Protein AF-0000000076603972 (afdb_homodimer)

Solvent-accessible surface area (backbone atoms only — not comparable to full-atom values): 13837 Å² total; per-residue (Å²): 103,47,75,44,80,32,67,64,41,43,32,76,50,34,38,43,50,52,52,50,52,45,62,53,30,51,90,39,53,65,48,37,36,39,39,34,24,66,50,93,91,34,56,19,23,22,49,34,44,30,36,47,55,34,92,59,71,35,30,24,46,31,38,29,22,52,61,51,35,66,16,64,90,74,42,80,42,72,68,56,51,52,51,50,49,48,28,59,76,65,72,48,69,74,47,74,47,80,48,80,39,61,80,81,37,94,41,65,68,57,34,50,51,51,49,50,50,56,32,36,76,68,66,72,37,78,72,76,115,102,48,76,44,81,30,66,64,39,41,34,74,51,34,40,43,50,53,52,51,51,45,62,53,30,52,89,39,52,65,48,38,37,39,38,36,26,66,50,94,91,35,56,19,23,24,48,34,43,29,37,48,55,34,92,59,71,35,30,23,47,30,39,28,23,53,62,53,36,66,16,63,90,76,41,80,43,71,69,56,49,54,51,51,49,49,28,58,74,67,73,48,68,73,47,75,46,80,48,82,39,62,80,80,36,95,41,64,68,57,33,50,51,52,49,50,50,55,33,35,76,67,66,72,37,77,72,78,117

pLDDT: mean 95.56, std 5.28, range [57.31, 98.81]

Structure (mmCIF, N/CA/C/O backbone):
data_AF-0000000076603972-model_v1
#
loop_
_entity.id
_entity.type
_entity.pdbx_description
1 polymer 'Methylthioribose kinase'
#
loop_
_atom_site.group_PDB
_atom_site.id
_atom_site.type_symbol
_atom_site.label_atom_id
_atom_site.label_alt_id
_atom_site.label_comp_id
_atom_site.label_asym_id
_atom_site.label_entity_id
_atom_site.label_seq_id
_atom_site.pdbx_PDB_ins_code
_atom_site.Cartn_x
_atom_site.Cartn_y
_atom_site.Cartn_z
_atom_site.occupancy
_atom_site.B_iso_or_equiv
_atom_site.auth_seq_id
_atom_site.auth_comp_id
_atom_site.auth_asym_id
_atom_site.auth_atom_id
_atom_site.pdbx_PDB_model_num
ATOM 1 N N . MET A 1 1 ? 19.438 2.385 1.311 1 86.44 1 MET A N 1
ATOM 2 C CA . MET A 1 1 ? 18.078 2.348 1.839 1 86.44 1 MET A CA 1
ATOM 3 C C . MET A 1 1 ? 17.078 2.871 0.81 1 86.44 1 MET A C 1
ATOM 5 O O . MET A 1 1 ? 17.312 3.893 0.166 1 86.44 1 MET A O 1
ATOM 9 N N . ILE A 1 2 ? 16.031 2.041 0.618 1 90.56 2 ILE A N 1
ATOM 10 C CA . ILE A 1 2 ? 15 2.432 -0.338 1 90.56 2 ILE A CA 1
ATOM 11 C C . ILE A 1 2 ? 13.789 2.988 0.406 1 90.56 2 ILE A C 1
ATOM 13 O O . ILE A 1 2 ? 13.297 2.365 1.347 1 90.56 2 ILE A O 1
ATOM 17 N N . GLN A 1 3 ? 13.391 4.191 0.073 1 94.81 3 GLN A N 1
ATOM 18 C CA . GLN A 1 3 ? 12.188 4.816 0.611 1 94.81 3 GLN A CA 1
ATOM 19 C C . GLN A 1 3 ? 11.125 4.977 -0.469 1 94.81 3 GLN A C 1
ATOM 21 O O . GLN A 1 3 ? 11.406 5.473 -1.562 1 94.81 3 GLN A O 1
ATOM 26 N N . ARG A 1 4 ? 10 4.477 -0.119 1 95.06 4 ARG A N 1
ATOM 27 C CA . ARG A 1 4 ? 8.961 4.48 -1.145 1 95.06 4 ARG A CA 1
ATOM 28 C C . ARG A 1 4 ? 7.613 4.887 -0.559 1 95.06 4 ARG A C 1
ATOM 30 O O . ARG A 1 4 ? 7.191 4.348 0.466 1 95.06 4 ARG A O 1
ATOM 37 N N . PHE A 1 5 ? 6.902 5.816 -1.286 1 97.81 5 PHE A N 1
ATOM 38 C CA . PHE A 1 5 ? 5.516 6.133 -0.957 1 97.81 5 PHE A CA 1
ATOM 39 C C . PHE A 1 5 ? 4.57 5.082 -1.523 1 97.81 5 PHE A C 1
ATOM 41 O O . PHE A 1 5 ? 4.684 4.703 -2.691 1 97.81 5 PHE A O 1
ATOM 48 N N . ILE A 1 6 ? 3.725 4.605 -0.671 1 97.94 6 ILE A N 1
ATOM 49 C CA . ILE A 1 6 ? 2.678 3.672 -1.071 1 97.94 6 ILE A CA 1
ATOM 50 C C . ILE A 1 6 ? 1.308 4.312 -0.86 1 97.94 6 ILE A C 1
ATOM 52 O O . ILE A 1 6 ? 0.881 4.516 0.279 1 97.94 6 ILE A O 1
ATOM 56 N N . GLU A 1 7 ? 0.636 4.59 -1.975 1 97.69 7 GLU A N 1
ATOM 57 C CA . GLU A 1 7 ? -0.663 5.254 -1.908 1 97.69 7 GLU A CA 1
ATOM 58 C C . GLU A 1 7 ? -1.793 4.242 -1.744 1 97.69 7 GLU A C 1
ATOM 60 O O . GLU A 1 7 ? -1.93 3.32 -2.551 1 97.69 7 GLU A O 1
ATOM 65 N N . LEU A 1 8 ? -2.562 4.469 -0.719 1 97.56 8 LEU A N 1
ATOM 66 C CA . LEU A 1 8 ? -3.709 3.602 -0.484 1 97.56 8 LEU A CA 1
ATOM 67 C C . LEU A 1 8 ? -4.941 4.113 -1.226 1 97.56 8 LEU A C 1
ATOM 69 O O . LEU A 1 8 ? -5.836 3.334 -1.562 1 97.56 8 LEU A O 1
ATOM 73 N N . GLY A 1 9 ? -5.051 5.398 -1.438 1 95.06 9 GLY A N 1
ATOM 74 C CA . GLY A 1 9 ? -6.172 6.062 -2.084 1 95.06 9 GLY A CA 1
ATOM 75 C C . GLY A 1 9 ? -6.344 7.504 -1.648 1 95.06 9 GLY A C 1
ATOM 76 O O . GLY A 1 9 ? -5.391 8.141 -1.191 1 95.06 9 GLY A O 1
ATOM 77 N N . GLU A 1 10 ? -7.578 8.016 -1.781 1 89.88 10 GLU A N 1
ATOM 78 C CA . GLU A 1 10 ? -7.785 9.445 -1.576 1 89.88 10 GLU A CA 1
ATOM 79 C C . GLU A 1 10 ? -8.289 9.734 -0.166 1 89.88 10 GLU A C 1
ATOM 81 O O . GLU A 1 10 ? -8.352 10.891 0.255 1 89.88 10 GLU A O 1
ATOM 86 N N . GLY A 1 11 ? -8.625 8.883 0.716 1 83.88 11 GLY A N 1
ATOM 87 C CA . GLY A 1 11 ? -8.812 9.172 2.131 1 83.88 11 GLY A CA 1
ATOM 88 C C . GLY A 1 11 ? -10.18 8.766 2.645 1 83.88 11 GLY A C 1
ATOM 89 O O . GLY A 1 11 ? -10.391 8.664 3.855 1 83.88 11 GLY A O 1
ATOM 90 N N . TYR A 1 12 ? -11.289 8.375 1.998 1 84.25 12 TYR A N 1
ATOM 91 C CA . TYR A 1 12 ? -12.547 7.977 2.611 1 84.25 12 TYR A CA 1
ATOM 92 C C . TYR A 1 12 ? -12.461 6.562 3.178 1 84.25 12 TYR A C 1
ATOM 94 O O . TYR A 1 12 ? -12.227 6.379 4.375 1 84.25 12 TYR A O 1
ATOM 102 N N . SER A 1 13 ? -12.531 5.672 2.475 1 89.38 13 SER A N 1
ATOM 103 C CA . SER A 1 13 ? -12.414 4.305 2.979 1 89.38 13 SER A CA 1
ATOM 104 C C . SER A 1 13 ? -10.953 3.883 3.105 1 89.38 13 SER A C 1
ATOM 106 O O . SER A 1 13 ? -10.617 3.068 3.967 1 89.38 13 SER A O 1
ATOM 108 N N . ASP A 1 14 ? -10.062 4.598 2.469 1 95.44 14 ASP A N 1
ATOM 109 C CA . ASP A 1 14 ? -8.648 4.25 2.451 1 95.44 14 ASP A CA 1
ATOM 110 C C . ASP A 1 14 ? -7.984 4.582 3.783 1 95.44 14 ASP A C 1
ATOM 112 O O . ASP A 1 14 ? -7.035 3.91 4.195 1 95.44 14 ASP A O 1
ATOM 116 N N . LEU A 1 15 ? -8.555 5.594 4.406 1 96.44 15 LEU A N 1
ATOM 117 C CA . LEU A 1 15 ? -7.984 5.98 5.691 1 96.44 15 LEU A CA 1
ATOM 118 C C . LEU A 1 15 ? -8.148 4.863 6.715 1 96.44 15 LEU A C 1
ATOM 120 O O . LEU A 1 15 ? -7.262 4.645 7.547 1 96.44 15 LEU A O 1
ATOM 124 N N . TYR A 1 16 ? -9.258 4.141 6.637 1 96.44 16 TYR A N 1
ATOM 125 C CA . TYR A 1 16 ? -9.477 3.061 7.59 1 96.44 16 TYR A CA 1
ATOM 126 C C . TYR A 1 16 ? -8.43 1.969 7.43 1 96.44 16 TYR A C 1
ATOM 128 O O . TYR A 1 16 ? -8 1.363 8.414 1 96.44 16 TYR A O 1
ATOM 136 N N . GLU A 1 17 ? -8.039 1.734 6.219 1 97.69 17 GLU A N 1
ATOM 137 C CA . GLU A 1 17 ? -6.949 0.786 6.004 1 97.69 17 GLU A CA 1
ATOM 138 C C . GLU A 1 17 ? -5.633 1.315 6.57 1 97.69 17 GLU A C 1
ATOM 140 O O . GLU A 1 17 ? -4.875 0.569 7.188 1 97.69 17 GLU A O 1
ATOM 145 N N . LEU A 1 18 ? -5.43 2.602 6.355 1 98.19 18 LEU A N 1
ATOM 146 C CA . LEU A 1 18 ? -4.203 3.189 6.883 1 98.19 18 LEU A CA 1
ATOM 147 C C . LEU A 1 18 ? -4.141 3.051 8.398 1 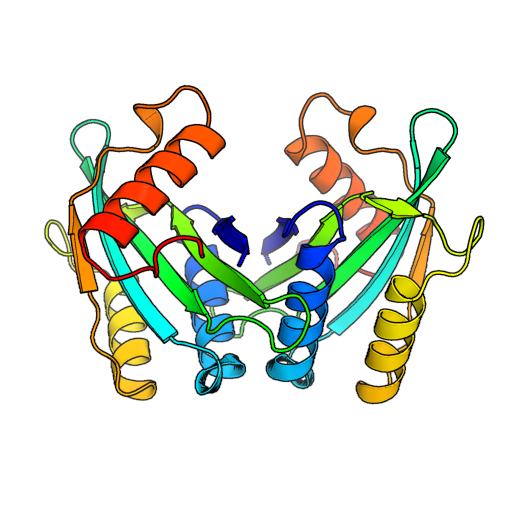98.19 18 LEU A C 1
ATOM 149 O O . LEU A 1 18 ? -3.1 2.695 8.953 1 98.19 18 LEU A O 1
ATOM 153 N N . LEU A 1 19 ? -5.254 3.299 9 1 98 19 LEU A N 1
ATOM 154 C CA . LEU A 1 19 ? -5.332 3.221 10.461 1 98 19 LEU A CA 1
ATOM 155 C C . LEU A 1 19 ? -5.105 1.791 10.938 1 98 19 LEU A C 1
ATOM 157 O O . LEU A 1 19 ? -4.309 1.557 11.852 1 98 19 LEU A O 1
ATOM 161 N N . GLU A 1 20 ? -5.758 0.821 10.328 1 97.25 20 GLU A N 1
ATOM 162 C CA . GLU A 1 20 ? -5.605 -0.576 10.719 1 97.25 20 GLU A CA 1
ATOM 163 C C . GLU A 1 20 ? -4.184 -1.066 10.477 1 97.25 20 GLU A C 1
ATOM 165 O O . GLU A 1 20 ? -3.605 -1.756 11.32 1 97.25 20 GLU A O 1
ATOM 170 N N . LEU A 1 21 ? -3.686 -0.652 9.367 1 97.62 21 LEU A N 1
ATOM 171 C CA . LEU A 1 21 ? -2.305 -0.99 9.039 1 97.62 21 LEU A CA 1
ATOM 172 C C . LEU A 1 21 ? -1.352 -0.494 10.117 1 97.62 21 LEU A C 1
ATOM 174 O O . LEU A 1 21 ? -0.496 -1.247 10.594 1 97.62 21 LEU A O 1
ATOM 178 N N . ALA A 1 22 ? -1.489 0.721 10.5 1 98.12 22 ALA A N 1
ATOM 179 C CA . ALA A 1 22 ? -0.628 1.309 11.523 1 98.12 22 ALA A CA 1
ATOM 180 C C . ALA A 1 22 ? -0.812 0.607 12.867 1 98.12 22 ALA A C 1
ATOM 182 O O . ALA A 1 22 ? 0.164 0.312 13.562 1 98.12 22 ALA A O 1
ATOM 183 N N . ARG A 1 23 ? -2.037 0.303 13.203 1 97.5 23 ARG A N 1
ATOM 184 C CA . ARG A 1 23 ? -2.316 -0.325 14.492 1 97.5 23 ARG A CA 1
ATOM 185 C C . ARG A 1 23 ? -1.671 -1.703 14.578 1 97.5 23 ARG A C 1
ATOM 187 O O . ARG A 1 23 ? -1.048 -2.039 15.586 1 97.5 23 ARG A O 1
ATOM 194 N N . TYR A 1 24 ? -1.82 -2.49 13.562 1 96.94 24 TYR A N 1
ATOM 195 C CA . TYR A 1 24 ? -1.274 -3.842 13.578 1 96.94 24 TYR A CA 1
ATOM 196 C C . TYR A 1 24 ? 0.245 -3.818 13.469 1 96.94 24 TYR A C 1
ATOM 198 O O . TYR A 1 24 ? 0.922 -4.738 13.93 1 96.94 24 TYR A O 1
ATOM 206 N N . ASN A 1 25 ? 0.749 -2.732 12.883 1 97 25 ASN A N 1
ATOM 207 C CA . ASN A 1 25 ? 2.191 -2.582 12.727 1 97 25 ASN A CA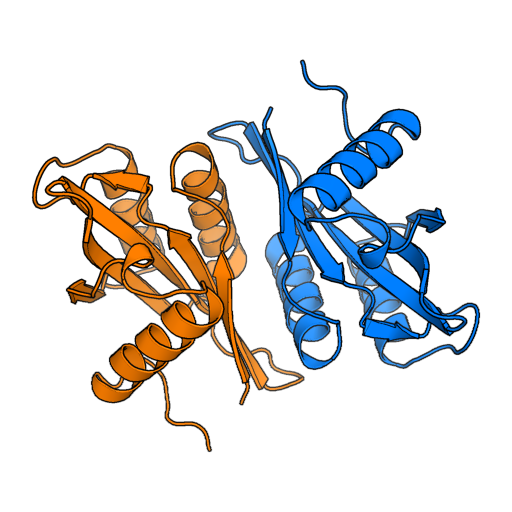 1
ATOM 208 C C . ASN A 1 25 ? 2.764 -1.597 13.742 1 97 25 ASN A C 1
ATOM 210 O O . ASN A 1 25 ? 3.748 -0.912 13.461 1 97 25 ASN A O 1
ATOM 214 N N . LYS A 1 26 ? 2.158 -1.486 14.844 1 97.38 26 LYS A N 1
ATOM 215 C CA . LYS A 1 26 ? 2.492 -0.442 15.805 1 97.38 26 LYS A CA 1
ATOM 216 C C . LYS A 1 26 ? 3.982 -0.451 16.125 1 97.38 26 LYS A C 1
ATOM 218 O O . LYS A 1 26 ? 4.582 0.604 16.344 1 97.38 26 LYS A O 1
ATOM 223 N N . GLU A 1 27 ? 4.617 -1.622 16.125 1 96.5 27 GLU A N 1
ATOM 224 C CA . GLU A 1 27 ? 6.031 -1.731 16.469 1 96.5 27 GLU A CA 1
ATOM 225 C C . GLU A 1 27 ? 6.914 -1.214 15.328 1 96.5 27 GLU A C 1
ATOM 227 O O . GLU A 1 27 ? 8.078 -0.863 15.547 1 96.5 27 GLU A O 1
ATOM 232 N N . ARG A 1 28 ? 6.293 -1.191 14.164 1 97.12 28 ARG A N 1
ATOM 233 C CA . ARG A 1 28 ? 7.047 -0.817 12.969 1 97.12 28 ARG A CA 1
ATOM 234 C C . ARG A 1 28 ? 6.82 0.65 12.617 1 97.12 28 ARG A C 1
ATOM 236 O O . ARG A 1 28 ? 7.539 1.213 11.789 1 97.12 28 ARG A O 1
ATOM 243 N N . VAL A 1 29 ? 5.859 1.267 13.211 1 98.44 29 VAL A N 1
ATOM 244 C CA . VAL A 1 29 ? 5.559 2.65 12.867 1 98.44 29 VAL A CA 1
ATOM 245 C C . VAL A 1 29 ? 6.68 3.562 13.359 1 98.44 29 VAL A C 1
ATOM 247 O O . VAL A 1 29 ? 7.027 3.537 14.547 1 98.44 29 VAL A O 1
ATOM 250 N N . ASP A 1 30 ? 7.254 4.336 12.477 1 98.19 30 ASP A N 1
ATOM 251 C CA . ASP A 1 30 ? 8.32 5.277 12.812 1 98.19 30 ASP A CA 1
ATOM 252 C C . ASP A 1 30 ? 7.762 6.672 13.07 1 98.19 30 ASP A C 1
ATOM 254 O O . ASP A 1 30 ? 8.008 7.258 14.133 1 98.19 30 ASP A O 1
ATOM 258 N N . GLN A 1 31 ? 6.961 7.215 12.133 1 98.5 31 GLN A N 1
ATOM 259 C CA . GLN A 1 31 ? 6.418 8.562 12.266 1 98.5 31 GLN A CA 1
ATOM 260 C C . GLN A 1 31 ? 5.008 8.648 11.68 1 98.5 31 GLN A C 1
ATOM 262 O O . GLN A 1 31 ? 4.629 7.824 10.844 1 98.5 31 GLN A O 1
ATOM 267 N N . LEU A 1 32 ? 4.246 9.594 12.172 1 98.81 32 LEU A N 1
ATOM 268 C CA . LEU A 1 32 ? 2.941 9.969 11.633 1 98.81 32 LEU A CA 1
ATOM 269 C C . LEU A 1 32 ? 2.963 11.391 11.094 1 98.81 32 LEU A C 1
ATOM 271 O O . LEU A 1 32 ? 3.391 12.32 11.789 1 98.81 32 LEU A O 1
ATOM 275 N N . LEU A 1 33 ? 2.506 11.562 9.867 1 98.81 33 LEU A N 1
ATOM 276 C CA . LEU A 1 33 ? 2.539 12.891 9.258 1 98.81 33 LEU A CA 1
ATOM 277 C C . LEU A 1 33 ? 1.15 13.305 8.789 1 98.81 33 LEU A C 1
ATOM 279 O O . LEU A 1 33 ? 0.358 12.461 8.359 1 98.81 33 LEU A O 1
ATOM 283 N N . LEU A 1 34 ? 0.917 14.523 8.844 1 98.5 34 LEU A N 1
ATOM 284 C CA . LEU A 1 34 ? -0.192 15.203 8.18 1 98.5 34 LEU A CA 1
ATOM 285 C C . LEU A 1 34 ? 0.32 16.25 7.207 1 98.5 34 LEU A C 1
ATOM 287 O O . LEU A 1 34 ? 0.972 17.219 7.613 1 98.5 34 LEU A O 1
ATOM 291 N N . LEU A 1 35 ? 0.051 16.078 5.906 1 98.5 35 LEU A N 1
ATOM 292 C CA . LEU A 1 35 ? 0.502 17.016 4.887 1 98.5 35 LEU A CA 1
ATOM 293 C C . LEU A 1 35 ? -0.646 17.906 4.426 1 98.5 35 LEU A C 1
ATOM 295 O O . LEU A 1 35 ? -1.614 17.422 3.836 1 98.5 35 LEU A O 1
ATOM 299 N N . HIS A 1 36 ? -0.562 19.156 4.672 1 98.19 36 HIS A N 1
ATOM 300 C CA . HIS A 1 36 ? -1.557 20.125 4.246 1 98.19 36 HIS A CA 1
ATOM 301 C C . HIS A 1 36 ? -1.264 20.641 2.838 1 98.19 36 HIS A C 1
ATOM 303 O O . HIS A 1 36 ? -0.106 20.875 2.488 1 98.19 36 HIS A O 1
ATOM 309 N N . THR A 1 37 ? -2.271 20.766 2.082 1 97.62 37 THR A N 1
ATOM 310 C CA . THR A 1 37 ? -2.092 21.281 0.73 1 97.62 37 THR A CA 1
ATOM 311 C C . THR A 1 37 ? -3.312 22.078 0.291 1 97.62 37 THR A C 1
ATOM 313 O O . THR A 1 37 ? -4.441 21.766 0.674 1 97.62 37 THR A O 1
ATOM 316 N N . ASN A 1 38 ? -3.082 23.172 -0.428 1 97.12 38 ASN A N 1
ATOM 317 C CA . ASN A 1 38 ? -4.141 23.875 -1.146 1 97.12 38 ASN A CA 1
ATOM 318 C C . ASN A 1 38 ? -4.258 23.375 -2.588 1 97.12 38 ASN A C 1
ATOM 320 O O . ASN A 1 38 ? -3.41 23.688 -3.424 1 97.12 38 ASN A O 1
ATOM 324 N N . LYS A 1 39 ? -5.266 22.562 -2.799 1 95.75 39 LYS A N 1
ATOM 325 C CA . LYS A 1 39 ? -5.523 21.984 -4.117 1 95.75 39 LYS A CA 1
ATOM 326 C C . LYS A 1 39 ? -6.801 22.562 -4.727 1 95.75 39 LYS A C 1
ATOM 328 O O . LYS A 1 39 ? -7.902 22.281 -4.242 1 95.75 39 LYS A O 1
ATOM 333 N N . ASN A 1 40 ? -6.668 23.375 -5.836 1 94 40 ASN A N 1
ATOM 334 C CA . ASN A 1 40 ? -7.809 24 -6.504 1 94 40 ASN A CA 1
ATOM 335 C C . ASN A 1 40 ? -8.641 24.828 -5.539 1 94 40 ASN A C 1
ATOM 337 O O . ASN A 1 40 ? -9.859 24.672 -5.461 1 94 40 ASN A O 1
ATOM 341 N N . ASP A 1 41 ? -8.078 25.594 -4.652 1 93.38 41 ASP A N 1
ATOM 342 C CA . ASP A 1 41 ? -8.648 26.547 -3.701 1 93.38 41 ASP A CA 1
ATOM 343 C C . ASP A 1 41 ? -9.375 25.812 -2.574 1 93.38 41 ASP A C 1
ATOM 345 O O . ASP A 1 41 ? -10.297 26.359 -1.967 1 93.38 41 ASP A O 1
ATOM 349 N N . ARG A 1 42 ? -9.062 24.578 -2.385 1 94.94 42 ARG A N 1
ATOM 350 C CA . ARG A 1 42 ? -9.555 23.797 -1.248 1 94.94 42 ARG A CA 1
ATOM 351 C C . ARG A 1 42 ? -8.398 23.344 -0.361 1 94.94 42 ARG A C 1
ATOM 353 O O . ARG A 1 42 ? -7.391 22.844 -0.857 1 94.94 42 ARG A O 1
ATOM 360 N N . ASN A 1 43 ? -8.594 23.594 0.871 1 97.06 43 ASN A N 1
ATOM 361 C CA . ASN A 1 43 ? -7.609 23.078 1.813 1 97.06 43 ASN A CA 1
ATOM 362 C C . ASN A 1 43 ? -7.859 21.609 2.143 1 97.06 43 ASN A C 1
ATOM 364 O O . ASN A 1 43 ? -8.844 21.266 2.805 1 97.06 43 ASN A O 1
ATOM 368 N N . VAL A 1 44 ? -6.973 20.75 1.679 1 96.94 44 VAL A N 1
ATOM 369 C CA . VAL A 1 44 ? -7.094 19.312 1.911 1 96.94 44 VAL A CA 1
ATOM 370 C C . VAL A 1 44 ? -5.816 18.781 2.557 1 96.94 44 VAL A C 1
ATOM 372 O O . VAL A 1 44 ? -4.863 19.531 2.77 1 96.94 44 VAL A O 1
ATOM 375 N N . CYS A 1 45 ? -5.844 17.484 2.959 1 97.56 45 CYS A N 1
ATOM 376 C CA . CYS A 1 45 ? -4.645 16.938 3.586 1 97.56 45 CYS A CA 1
ATOM 377 C C . CYS A 1 45 ? -4.434 15.484 3.189 1 97.56 45 CYS A C 1
ATOM 379 O O . CYS A 1 45 ? -5.328 14.852 2.631 1 97.56 45 CYS A O 1
ATOM 381 N N . SER A 1 46 ? -3.18 15.039 3.34 1 98.25 46 SER A N 1
ATOM 382 C CA . SER A 1 46 ? -2.766 13.648 3.215 1 98.25 46 SER A CA 1
ATOM 383 C C . SER A 1 46 ? -2.283 13.094 4.551 1 98.25 46 SER A C 1
ATOM 385 O O . SER A 1 46 ? -1.59 13.781 5.301 1 98.25 46 SER A O 1
ATOM 387 N N . PHE A 1 47 ? -2.727 11.938 4.852 1 98.5 47 PHE A N 1
ATOM 388 C CA . PHE A 1 47 ? -2.229 11.219 6.02 1 98.5 47 PHE A CA 1
ATOM 389 C C . PHE A 1 47 ? -1.108 10.266 5.633 1 98.5 47 PHE A C 1
ATOM 391 O O . PHE A 1 47 ? -1.221 9.539 4.641 1 98.5 47 PHE A O 1
ATOM 398 N N . VAL A 1 48 ? 0.025 10.281 6.398 1 98.75 48 VAL A N 1
ATOM 399 C CA . VAL A 1 48 ? 1.164 9.43 6.078 1 98.75 48 VAL A CA 1
ATOM 400 C C . VAL A 1 48 ? 1.6 8.656 7.32 1 98.75 48 VAL A C 1
ATOM 402 O O . VAL A 1 48 ? 1.705 9.227 8.406 1 98.75 48 VAL A O 1
ATOM 405 N N . VAL A 1 49 ? 1.786 7.406 7.176 1 98.81 49 VAL A N 1
ATOM 406 C CA . VAL A 1 49 ? 2.412 6.547 8.172 1 98.81 49 VAL A CA 1
ATOM 407 C C . VAL A 1 49 ? 3.756 6.043 7.656 1 98.81 49 VAL A C 1
ATOM 409 O O . VAL A 1 49 ? 3.807 5.293 6.676 1 98.81 49 VAL A O 1
ATOM 412 N N . ILE A 1 50 ? 4.836 6.473 8.312 1 98.69 50 ILE A N 1
ATOM 413 C CA . ILE A 1 50 ? 6.176 6.043 7.938 1 98.69 50 ILE A CA 1
ATOM 414 C C . ILE A 1 50 ? 6.57 4.816 8.758 1 98.69 50 ILE A C 1
ATOM 416 O O . ILE A 1 50 ? 6.508 4.836 9.984 1 98.69 50 ILE A O 1
ATOM 420 N N . MET A 1 51 ? 6.988 3.812 8.078 1 98.19 51 MET A N 1
ATOM 421 C CA . MET A 1 51 ? 7.414 2.586 8.75 1 98.19 51 MET A CA 1
ATOM 422 C C . MET A 1 51 ? 8.922 2.59 8.984 1 98.19 51 MET A C 1
ATOM 424 O O . MET A 1 51 ? 9.672 3.174 8.203 1 98.19 51 MET A O 1
ATOM 428 N N . LYS A 1 52 ? 9.32 1.954 10.086 1 97.25 52 LYS A N 1
ATOM 429 C CA . LYS A 1 52 ? 10.734 1.605 10.188 1 97.25 52 LYS A CA 1
ATOM 430 C C . LYS A 1 52 ? 11.164 0.704 9.031 1 97.25 52 LYS A C 1
ATOM 432 O O . LYS A 1 52 ? 10.359 -0.076 8.516 1 97.25 52 LYS A O 1
ATOM 437 N N . PRO A 1 53 ? 12.422 0.827 8.594 1 95.81 53 PRO A N 1
ATOM 438 C CA . PRO A 1 53 ? 12.875 -0.03 7.5 1 95.81 53 PRO A CA 1
ATOM 439 C C . PRO A 1 53 ? 12.781 -1.517 7.836 1 95.81 53 PRO A C 1
ATOM 441 O O . PRO A 1 53 ? 12.898 -1.898 9 1 95.81 53 PRO A O 1
ATOM 444 N N . THR A 1 54 ? 12.484 -2.311 6.82 1 95.44 54 THR A N 1
ATOM 445 C CA . THR A 1 54 ? 12.5 -3.76 6.992 1 95.44 54 THR A CA 1
ATOM 446 C C . THR A 1 54 ? 13.891 -4.246 7.383 1 95.44 54 THR A C 1
ATOM 448 O O . THR A 1 54 ? 14.891 -3.625 7.023 1 95.44 54 THR A O 1
ATOM 451 N N . SER A 1 55 ? 13.914 -5.32 8.094 1 91.12 55 SER A N 1
ATOM 452 C CA . SER A 1 55 ? 15.195 -5.859 8.531 1 91.12 55 SER A CA 1
ATOM 453 C C . SER A 1 55 ? 16.031 -6.348 7.348 1 91.12 55 SER A C 1
ATOM 455 O O . SER A 1 55 ? 17.234 -6.141 7.312 1 91.12 55 SER A O 1
ATOM 457 N N . VAL A 1 56 ? 15.32 -6.977 6.398 1 89.5 56 VAL A N 1
ATOM 458 C CA . VAL A 1 56 ? 15.984 -7.418 5.172 1 89.5 56 VAL A CA 1
ATOM 459 C C . VAL A 1 56 ? 15.609 -6.484 4.02 1 89.5 56 VAL A C 1
ATOM 461 O O . VAL A 1 56 ? 14.445 -6.102 3.877 1 89.5 56 VAL A O 1
ATOM 464 N N . GLY A 1 57 ? 16.641 -6.027 3.324 1 89.81 57 GLY A N 1
ATOM 465 C CA . GLY A 1 57 ? 16.422 -5.195 2.152 1 89.81 57 GLY A CA 1
ATOM 466 C C . GLY A 1 57 ? 16.469 -3.711 2.463 1 89.81 57 GLY A C 1
ATOM 467 O O . GLY A 1 57 ? 16.609 -2.885 1.559 1 89.81 57 GLY A O 1
ATOM 468 N N . ASP A 1 58 ? 16.312 -3.354 3.781 1 93.19 58 ASP A N 1
ATOM 469 C CA . ASP A 1 58 ? 16.406 -1.962 4.215 1 93.19 58 ASP A CA 1
ATOM 470 C C . ASP A 1 58 ? 15.406 -1.09 3.451 1 93.19 58 ASP A C 1
ATOM 472 O O . ASP A 1 58 ? 15.773 -0.059 2.889 1 93.19 58 ASP A O 1
ATOM 476 N N . PHE A 1 59 ? 14.203 -1.56 3.35 1 94.81 59 PHE A N 1
ATOM 477 C CA . PHE A 1 59 ? 13.102 -0.897 2.662 1 94.81 59 PHE A CA 1
ATOM 478 C C . PHE A 1 59 ? 12.234 -0.127 3.65 1 94.81 59 PHE A C 1
ATOM 480 O O . PHE A 1 59 ? 11.734 -0.699 4.621 1 94.81 59 PHE A O 1
ATOM 487 N N . GLN A 1 60 ? 12.086 1.117 3.426 1 96.88 60 GLN A N 1
ATOM 488 C CA . GLN A 1 60 ? 11.25 1.942 4.293 1 96.88 60 GLN A CA 1
ATOM 489 C C . GLN A 1 60 ? 10.008 2.434 3.555 1 96.88 60 GLN A C 1
ATOM 491 O O . GLN A 1 60 ? 10.109 3.268 2.652 1 96.88 60 GLN A O 1
ATOM 496 N N . ALA A 1 61 ? 8.844 1.889 3.988 1 97.75 61 ALA A N 1
ATOM 497 C CA . ALA A 1 61 ? 7.57 2.223 3.354 1 97.75 61 ALA A CA 1
ATOM 498 C C . ALA A 1 61 ? 6.945 3.455 3.998 1 97.75 61 ALA A C 1
ATOM 500 O O . ALA A 1 61 ? 6.988 3.613 5.219 1 97.75 61 ALA A O 1
ATOM 501 N N . LEU A 1 62 ? 6.418 4.336 3.193 1 98.62 62 LEU A N 1
ATOM 502 C CA . LEU A 1 62 ? 5.566 5.441 3.619 1 98.62 62 LEU A CA 1
ATOM 503 C C . LEU A 1 62 ? 4.156 5.285 3.062 1 98.62 62 LEU A C 1
ATOM 505 O O . LEU A 1 62 ? 3.896 5.641 1.91 1 98.62 62 LEU A O 1
ATOM 509 N N . TYR A 1 63 ? 3.23 4.77 3.869 1 98.75 63 TYR A N 1
ATOM 510 C CA . TYR A 1 63 ? 1.848 4.59 3.441 1 98.75 63 TYR A CA 1
ATOM 511 C C . TYR A 1 63 ? 1.066 5.895 3.557 1 98.75 63 TYR A C 1
ATOM 513 O O . TYR A 1 63 ? 1.21 6.625 4.543 1 98.75 63 TYR A O 1
ATOM 521 N N . MET A 1 64 ? 0.178 6.113 2.531 1 98.44 64 MET A N 1
ATOM 522 C CA . MET A 1 64 ? -0.455 7.426 2.627 1 98.44 64 MET A CA 1
ATOM 523 C C . MET A 1 64 ? -1.818 7.426 1.943 1 98.44 64 MET A C 1
ATOM 525 O O . MET A 1 64 ? -2.061 6.625 1.036 1 98.44 64 MET A O 1
ATOM 529 N N . THR A 1 65 ? -2.74 8.25 2.354 1 98.12 65 THR A N 1
ATOM 530 C CA . THR A 1 65 ? -3.916 8.695 1.612 1 98.12 65 THR A CA 1
ATOM 531 C C . THR A 1 65 ? -3.688 10.078 1.021 1 98.12 65 THR A C 1
ATOM 533 O O . THR A 1 65 ? -3.098 10.945 1.669 1 98.12 65 THR A O 1
ATOM 536 N N . LEU A 1 66 ? -4.152 10.32 -0.164 1 97.69 66 LEU A N 1
ATOM 537 C CA . LEU A 1 66 ? -3.662 11.492 -0.885 1 97.69 66 LEU A CA 1
ATOM 538 C C . LEU A 1 66 ? -4.773 12.523 -1.066 1 97.69 66 LEU A C 1
ATOM 540 O O . LEU A 1 66 ? -5.73 12.289 -1.806 1 97.69 66 LEU A O 1
ATOM 544 N N . GLU A 1 67 ? -4.711 13.547 -0.4 1 97.25 67 GLU A N 1
ATOM 545 C CA . GLU A 1 67 ? -5.398 14.805 -0.649 1 97.25 67 GLU A CA 1
ATOM 546 C C . GLU A 1 67 ? -6.906 14.602 -0.792 1 97.25 67 GLU A C 1
ATOM 548 O O . GLU A 1 67 ? -7.547 15.234 -1.631 1 97.25 67 GLU A O 1
ATOM 553 N N . GLY A 1 68 ? -7.48 13.719 -0.017 1 93.69 68 GLY A N 1
ATOM 554 C CA . GLY A 1 68 ? -8.891 13.414 -0.194 1 93.69 68 GLY A CA 1
ATOM 555 C C . GLY A 1 68 ? -9.75 13.898 0.957 1 93.69 68 GLY A C 1
ATOM 556 O O . GLY A 1 68 ? -10.984 13.812 0.897 1 93.69 68 GLY A O 1
ATOM 557 N N . ILE A 1 69 ? -9.148 14.422 1.945 1 95.12 69 ILE A N 1
ATOM 558 C CA . ILE A 1 69 ? -9.859 14.836 3.146 1 95.12 69 ILE A CA 1
ATOM 559 C C . ILE A 1 69 ? -9.617 16.328 3.41 1 95.12 69 ILE A C 1
ATOM 561 O O . ILE A 1 69 ? -8.492 16.812 3.234 1 95.12 69 ILE A O 1
ATOM 565 N N . PRO A 1 70 ? -10.688 17 3.85 1 95.38 70 PRO A N 1
ATOM 566 C CA . PRO A 1 70 ? -10.43 18.391 4.238 1 95.38 70 PRO A CA 1
ATOM 567 C C . PRO A 1 70 ? -9.383 18.516 5.344 1 95.38 70 PRO A C 1
ATOM 569 O O . PRO A 1 70 ? -9.352 17.688 6.266 1 95.38 70 PRO A O 1
ATOM 572 N N . SER A 1 71 ? -8.516 19.547 5.203 1 95.94 71 SER A N 1
ATOM 573 C CA . SER A 1 71 ? -7.543 19.828 6.254 1 95.94 71 SER A CA 1
ATOM 574 C C . SER A 1 71 ? -8.234 20.25 7.547 1 95.94 71 SER A C 1
ATOM 576 O O . SER A 1 71 ? -9.258 20.953 7.512 1 95.94 71 SER A O 1
ATOM 578 N N . PRO A 1 72 ? -7.699 19.797 8.633 1 94.5 72 PRO A N 1
ATOM 579 C CA . PRO A 1 72 ? -8.281 20.25 9.898 1 94.5 72 PRO A CA 1
ATOM 580 C C . PRO A 1 72 ? -8.25 21.766 10.055 1 94.5 72 PRO A C 1
ATOM 582 O O . PRO A 1 72 ? -8.992 22.328 10.867 1 94.5 72 PRO A O 1
ATOM 585 N N . LYS A 1 73 ? -7.398 22.406 9.32 1 90 73 LYS A N 1
ATOM 586 C CA . LYS A 1 73 ? -7.367 23.875 9.297 1 90 73 LYS A CA 1
ATOM 587 C C . LYS A 1 73 ? -8.664 24.438 8.742 1 90 73 LYS A C 1
ATOM 589 O O . LYS A 1 73 ? -9.047 25.562 9.062 1 90 73 LYS A O 1
ATOM 594 N N . GLU A 1 74 ? -9.25 23.703 7.895 1 90.69 74 GLU A N 1
ATOM 595 C CA . GLU A 1 74 ? -10.523 24.094 7.293 1 90.69 74 GLU A CA 1
ATOM 596 C C . GLU A 1 74 ? -11.703 23.547 8.094 1 90.69 74 GLU A C 1
ATOM 598 O O . GLU A 1 74 ? -12.609 24.297 8.453 1 90.69 74 GLU A O 1
ATOM 603 N N . LYS A 1 75 ? -11.641 22.312 8.352 1 91.69 75 LYS A N 1
ATOM 604 C CA . LYS A 1 75 ? -12.711 21.609 9.039 1 91.69 75 LYS A CA 1
ATOM 605 C C . LYS A 1 75 ? -12.188 20.359 9.734 1 91.69 75 LYS A C 1
ATOM 607 O O . LYS A 1 75 ? -11.594 19.484 9.102 1 91.69 75 LYS A O 1
ATOM 612 N N . ARG A 1 76 ? -12.406 20.328 11.047 1 91.31 76 ARG A N 1
ATOM 613 C CA . ARG A 1 76 ? -12.07 19.109 11.766 1 91.31 76 ARG A CA 1
ATOM 614 C C . ARG A 1 76 ? -13.062 17.984 11.445 1 91.31 76 ARG A C 1
ATOM 616 O O . ARG A 1 76 ? -14.258 18.125 11.719 1 91.31 76 ARG A O 1
ATOM 623 N N . THR A 1 77 ? -12.555 16.969 10.867 1 91.88 77 THR A N 1
ATOM 624 C CA . THR A 1 77 ? -13.414 15.852 10.461 1 91.88 77 THR A CA 1
ATOM 625 C C . THR A 1 77 ? -13.211 14.648 11.367 1 91.88 77 THR A C 1
ATOM 627 O O . THR A 1 77 ? -12.219 14.57 12.094 1 91.88 77 THR A O 1
ATOM 630 N N . LYS A 1 78 ? -14.164 13.781 11.359 1 92.94 78 LYS A N 1
ATOM 631 C CA . LYS A 1 78 ? -14.047 12.523 12.094 1 92.94 78 LYS A CA 1
ATOM 632 C C . LYS A 1 78 ? -12.789 11.758 11.68 1 92.94 78 LYS A C 1
ATOM 634 O O . LYS A 1 78 ? -12.156 11.102 12.508 1 92.94 78 LYS A O 1
ATOM 639 N N . ARG A 1 79 ? -12.484 11.883 10.445 1 93.19 79 ARG A N 1
ATOM 640 C CA . ARG A 1 79 ? -11.305 11.195 9.93 1 93.19 79 ARG A CA 1
ATOM 641 C C . ARG A 1 79 ? -10.031 11.727 10.586 1 93.19 79 ARG A C 1
ATOM 643 O O . ARG A 1 79 ? -9.148 10.953 10.961 1 93.19 79 ARG A O 1
ATOM 650 N N . PHE A 1 80 ? -9.969 13 10.711 1 94.44 80 PHE A N 1
ATOM 651 C CA . PHE A 1 80 ? -8.82 13.578 11.398 1 94.44 80 PHE A CA 1
ATOM 652 C C . PHE A 1 80 ? -8.781 13.125 12.852 1 94.44 80 PHE A C 1
ATOM 654 O O . PHE A 1 80 ? -7.711 12.797 13.375 1 94.44 80 PHE A O 1
ATOM 661 N N . GLU A 1 81 ? -9.867 13.062 13.445 1 96.31 81 GLU A N 1
ATOM 662 C CA . GLU A 1 81 ? -9.945 12.633 14.844 1 96.31 81 GLU A CA 1
ATOM 663 C C . GLU A 1 81 ? -9.461 11.195 15.016 1 96.31 81 GLU A C 1
ATOM 665 O O . GLU A 1 81 ? -8.789 10.875 16 1 96.31 81 GLU A O 1
ATOM 670 N N . LEU A 1 82 ? -9.844 10.375 14.117 1 96.81 82 LEU A N 1
ATOM 671 C CA . LEU A 1 82 ? -9.414 8.984 14.164 1 96.81 82 LEU A CA 1
ATOM 672 C C . LEU A 1 82 ? -7.895 8.883 14.055 1 96.81 82 LEU A C 1
ATOM 674 O O . LEU A 1 82 ? -7.273 8.055 14.727 1 96.81 82 LEU A O 1
ATOM 678 N N . PHE A 1 83 ? -7.34 9.734 13.266 1 97.81 83 PHE A N 1
ATOM 679 C CA . PHE A 1 83 ? -5.891 9.734 13.109 1 97.81 83 PHE A CA 1
ATOM 680 C C . PHE A 1 83 ? -5.211 10.25 14.375 1 97.81 83 PHE A C 1
ATOM 682 O O . PHE A 1 83 ? -4.164 9.734 14.773 1 97.81 83 PHE A O 1
ATOM 689 N N . GLU A 1 84 ? -5.84 11.195 14.969 1 97.88 84 GLU A N 1
ATOM 690 C CA . GLU A 1 84 ? -5.344 11.68 16.25 1 97.88 84 GLU A CA 1
ATOM 691 C C . GLU A 1 84 ? -5.41 10.594 17.312 1 97.88 84 GLU A C 1
ATOM 693 O O . GLU A 1 84 ? -4.5 10.461 18.141 1 97.88 84 GLU A O 1
ATOM 698 N N . GLN A 1 85 ? -6.457 9.883 17.328 1 98.19 85 GLN A N 1
ATOM 699 C CA . GLN A 1 85 ? -6.598 8.773 18.266 1 98.19 85 GLN A CA 1
ATOM 700 C C . GLN A 1 85 ? -5.512 7.727 18.031 1 98.19 85 GLN A C 1
ATOM 702 O O . GLN A 1 85 ? -4.953 7.188 19 1 98.19 85 GLN A O 1
ATOM 707 N N . LEU A 1 86 ? -5.258 7.469 16.781 1 98.38 86 LEU A N 1
ATOM 708 C CA . LEU A 1 86 ? -4.172 6.555 16.453 1 98.38 86 LEU A CA 1
ATOM 709 C C . LEU A 1 86 ? -2.852 7.043 17.031 1 98.38 86 LEU A C 1
ATOM 711 O O . LEU A 1 86 ? -2.104 6.262 17.625 1 98.38 86 LEU A O 1
ATOM 715 N N . ALA A 1 87 ? -2.578 8.32 16.812 1 98.69 87 ALA A N 1
ATOM 716 C CA . ALA A 1 87 ? -1.344 8.898 17.328 1 98.69 87 ALA A CA 1
ATOM 717 C C . ALA A 1 87 ? -1.234 8.703 18.844 1 98.69 87 ALA A C 1
ATOM 719 O O . ALA A 1 87 ? -0.172 8.344 19.344 1 98.69 87 ALA A O 1
ATOM 720 N N . SER A 1 88 ? -2.324 8.898 19.5 1 98.5 88 SER A N 1
ATOM 721 C CA . SER A 1 88 ? -2.357 8.719 20.953 1 98.5 88 SER A CA 1
ATOM 722 C C . SER A 1 88 ? -2.121 7.258 21.328 1 98.5 88 SER A C 1
ATOM 724 O O . SER A 1 88 ? -1.366 6.969 22.266 1 98.5 88 SER A O 1
ATOM 726 N N . GLN A 1 89 ? -2.732 6.387 20.625 1 98.25 89 GLN A N 1
ATOM 727 C CA . GLN A 1 89 ? -2.59 4.957 20.875 1 98.25 89 GLN A CA 1
ATOM 728 C C . GLN A 1 89 ? -1.142 4.512 20.719 1 98.25 89 GLN A C 1
ATOM 730 O O . GLN A 1 89 ? -0.667 3.635 21.438 1 98.25 89 GLN A O 1
ATOM 735 N N . LEU A 1 90 ? -0.502 5.125 19.75 1 98.25 90 LEU A N 1
ATOM 736 C CA . LEU A 1 90 ? 0.859 4.715 19.422 1 98.25 90 LEU A CA 1
ATOM 737 C C . LEU A 1 90 ? 1.877 5.543 20.203 1 98.25 90 LEU A C 1
ATOM 739 O O . LEU A 1 90 ? 3.084 5.309 20.109 1 98.25 90 LEU A O 1
ATOM 743 N N . ASN A 1 91 ? 1.376 6.473 21.016 1 98.06 91 ASN A N 1
ATOM 744 C CA . ASN A 1 91 ? 2.234 7.395 21.75 1 98.06 91 ASN A CA 1
ATOM 745 C C . ASN A 1 91 ? 3.215 8.109 20.828 1 98.06 91 ASN A C 1
ATOM 747 O O . ASN A 1 91 ? 4.422 8.094 21.078 1 98.06 91 ASN A O 1
ATOM 751 N N . LYS A 1 92 ? 2.67 8.672 19.734 1 98.19 92 LYS A N 1
ATOM 752 C CA . LYS A 1 92 ? 3.445 9.43 18.75 1 98.19 92 LYS A CA 1
ATOM 753 C C . LYS A 1 92 ? 2.797 10.781 18.469 1 98.19 92 LYS A C 1
ATOM 755 O O . LYS A 1 92 ? 1.581 10.93 18.594 1 98.19 92 LYS A O 1
ATOM 760 N N . ASN A 1 93 ? 3.623 11.703 18.141 1 98 93 ASN A N 1
ATOM 761 C CA . ASN A 1 93 ? 3.119 12.992 17.672 1 98 93 ASN A CA 1
ATOM 762 C C . ASN A 1 93 ? 2.879 13 16.172 1 98 93 ASN A C 1
ATOM 764 O O . ASN A 1 93 ? 3.545 12.273 15.43 1 98 93 ASN A O 1
ATOM 768 N N . ILE A 1 94 ? 1.959 13.789 15.797 1 98.5 94 ILE A N 1
ATOM 769 C CA . ILE A 1 94 ? 1.735 14 14.375 1 98.5 94 ILE A CA 1
ATOM 770 C C . ILE A 1 94 ? 2.574 15.18 13.891 1 98.5 94 ILE A C 1
ATOM 772 O O . ILE A 1 94 ? 2.465 16.281 14.422 1 98.5 94 ILE A O 1
ATOM 776 N N . ILE A 1 95 ? 3.428 14.938 12.945 1 98.62 95 ILE A N 1
ATOM 777 C CA . ILE A 1 95 ? 4.203 16 12.32 1 98.62 95 ILE A CA 1
ATOM 778 C C . ILE A 1 95 ? 3.41 16.609 11.172 1 98.62 95 ILE A C 1
ATOM 780 O O . ILE A 1 95 ? 2.924 15.891 10.297 1 98.62 95 ILE A O 1
ATOM 784 N N . GLU A 1 96 ? 3.266 17.891 11.172 1 98.06 96 GLU A N 1
ATOM 785 C CA . GLU A 1 96 ? 2.488 18.562 10.133 1 98.06 96 GLU A CA 1
ATOM 786 C C . GLU A 1 96 ? 3.391 19.375 9.211 1 98.06 96 GLU A C 1
ATOM 788 O O . GLU A 1 96 ? 4.312 20.047 9.68 1 98.06 96 GLU A O 1
ATOM 793 N N . LEU A 1 97 ? 3.186 19.281 7.922 1 98.31 97 LEU A N 1
ATOM 794 C CA . LEU A 1 97 ? 3.91 20.062 6.922 1 98.31 97 LEU A CA 1
ATOM 795 C C . LEU A 1 97 ? 2.953 20.641 5.883 1 98.31 97 LEU A C 1
ATOM 797 O O . LEU A 1 97 ? 1.879 20.078 5.648 1 98.31 97 LEU A O 1
ATOM 801 N N . GLU A 1 98 ? 3.301 21.766 5.309 1 98.25 98 GLU A N 1
ATOM 802 C CA . GLU A 1 98 ? 2.656 22.281 4.109 1 98.25 98 GLU A CA 1
ATOM 803 C C . GLU A 1 98 ? 3.426 21.891 2.852 1 98.25 98 GLU A C 1
ATOM 805 O O . GLU A 1 98 ? 4.641 22.094 2.771 1 98.25 98 GLU A O 1
ATOM 810 N N . VAL A 1 99 ? 2.719 21.344 1.919 1 98.5 99 VAL A N 1
ATOM 811 C CA . VAL A 1 99 ? 3.4 20.891 0.71 1 98.5 99 VAL A CA 1
ATOM 812 C C . VAL A 1 99 ? 2.619 21.344 -0.522 1 98.5 99 VAL A C 1
ATOM 814 O O . VAL A 1 99 ? 1.468 21.766 -0.413 1 98.5 99 VAL A O 1
ATOM 817 N N . LYS A 1 100 ? 3.25 21.281 -1.701 1 98.06 100 LYS A N 1
ATOM 818 C CA . LYS A 1 100 ? 2.584 21.547 -2.975 1 98.06 100 LYS A CA 1
ATOM 819 C C . LYS A 1 100 ? 1.568 20.453 -3.301 1 98.06 100 LYS A C 1
ATOM 821 O O . LYS A 1 100 ? 1.727 19.297 -2.881 1 98.06 100 LYS A O 1
ATOM 826 N N . PRO A 1 101 ? 0.5 20.828 -4.039 1 98.31 101 PRO A N 1
ATOM 827 C CA . PRO A 1 101 ? -0.44 19.781 -4.465 1 98.31 101 PRO A CA 1
ATOM 828 C C . PRO A 1 101 ? 0.166 18.812 -5.48 1 98.31 101 PRO A C 1
ATOM 830 O O . PRO A 1 101 ? 1.021 19.219 -6.281 1 98.31 101 PRO A O 1
ATOM 833 N N . SER A 1 102 ? -0.305 17.516 -5.426 1 98 102 SER A N 1
ATOM 834 C CA . SER A 1 102 ? 0.194 16.5 -6.348 1 98 102 SER A CA 1
ATOM 835 C C . SER A 1 102 ? -0.025 16.922 -7.797 1 98 102 SER A C 1
ATOM 837 O O . SER A 1 102 ? 0.755 16.547 -8.68 1 98 102 SER A O 1
ATOM 839 N N . THR A 1 103 ? -1.049 17.703 -8.047 1 97 103 THR A N 1
ATOM 840 C CA . THR A 1 103 ? -1.438 18.094 -9.398 1 97 103 THR A CA 1
ATOM 841 C C . THR A 1 103 ? -0.449 19.094 -9.984 1 97 103 THR A C 1
ATOM 843 O O . THR A 1 103 ? -0.481 19.391 -11.18 1 97 103 THR A O 1
ATOM 846 N N . TYR A 1 104 ? 0.374 19.672 -9.164 1 97.31 104 TYR A N 1
ATOM 847 C CA . TYR A 1 104 ? 1.448 20.531 -9.633 1 97.31 104 TYR A CA 1
ATOM 848 C C . TYR A 1 104 ? 2.436 19.766 -10.5 1 97.31 104 TYR A C 1
ATOM 850 O O . TYR A 1 104 ? 3.176 20.359 -11.289 1 97.31 104 TYR A O 1
ATOM 858 N N . TYR A 1 105 ? 2.479 18.484 -10.453 1 97.56 105 TYR A N 1
ATOM 859 C CA . TYR A 1 105 ? 3.443 17.625 -11.141 1 97.56 105 TYR A CA 1
ATOM 860 C C . TYR A 1 105 ? 2.768 16.828 -12.242 1 97.56 105 TYR A C 1
ATOM 862 O O . TYR A 1 105 ? 1.605 16.438 -12.117 1 97.56 105 TYR A O 1
ATOM 870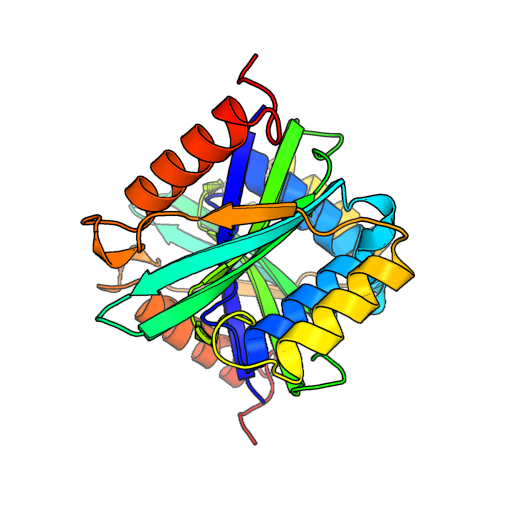 N N . LYS A 1 106 ? 3.482 16.469 -13.188 1 95.44 106 LYS A N 1
ATOM 871 C CA . LYS A 1 106 ? 2.965 15.734 -14.336 1 95.44 106 LYS A CA 1
ATOM 872 C C . LYS A 1 106 ? 2.633 14.297 -13.961 1 95.44 106 LYS A C 1
ATOM 874 O O . LYS A 1 106 ? 1.664 13.727 -14.469 1 95.44 106 LYS A O 1
ATOM 879 N N . GLU A 1 107 ? 3.449 13.766 -13.094 1 95.44 107 GLU A N 1
ATOM 880 C CA . GLU A 1 107 ? 3.305 12.375 -12.672 1 95.44 107 GLU A CA 1
ATOM 881 C C . GLU A 1 107 ? 3.416 12.242 -11.156 1 95.44 107 GLU A C 1
ATOM 883 O O . GLU A 1 107 ? 4.16 12.992 -10.516 1 95.44 107 GLU A O 1
ATOM 888 N N . LYS A 1 108 ? 2.758 11.312 -10.617 1 94.31 108 LYS A N 1
ATOM 889 C CA . LYS A 1 108 ? 2.783 11.094 -9.172 1 94.31 108 LYS A CA 1
ATOM 890 C C . LYS A 1 108 ? 4.195 10.781 -8.688 1 94.31 108 LYS A C 1
ATOM 892 O O . LYS A 1 108 ? 4.582 11.172 -7.586 1 94.31 108 LYS A O 1
ATOM 897 N N . GLU A 1 109 ? 4.906 10.062 -9.531 1 95.12 109 GLU A N 1
ATOM 898 C CA . GLU A 1 109 ? 6.27 9.695 -9.156 1 95.12 109 GLU A CA 1
ATOM 899 C C . GLU A 1 109 ? 7.113 10.938 -8.875 1 95.12 109 GLU A C 1
ATOM 901 O O . GLU A 1 109 ? 7.938 10.945 -7.961 1 95.12 109 GLU A O 1
ATOM 906 N N . LEU A 1 110 ? 6.93 11.938 -9.656 1 97.62 110 LEU A N 1
ATOM 907 C CA . LEU A 1 110 ? 7.637 13.195 -9.438 1 97.62 110 LEU A CA 1
ATOM 908 C C . LEU A 1 110 ? 7.184 13.859 -8.141 1 97.62 110 LEU A C 1
ATOM 910 O O . LEU A 1 110 ? 8 14.43 -7.41 1 97.62 110 LEU A O 1
ATOM 914 N N . TYR A 1 111 ? 5.945 13.797 -7.883 1 98.38 111 TYR A N 1
ATOM 915 C CA . TYR A 1 111 ? 5.414 14.328 -6.633 1 98.38 111 TYR A CA 1
ATOM 916 C C . TYR A 1 111 ? 6.031 13.617 -5.434 1 98.38 111 TYR A C 1
ATOM 918 O O . TYR A 1 111 ? 6.43 14.258 -4.461 1 98.38 111 TYR A O 1
ATOM 926 N N . TYR A 1 112 ? 6.133 12.305 -5.543 1 98.06 112 TYR A N 1
ATOM 927 C CA . TYR A 1 112 ? 6.68 11.547 -4.422 1 98.06 112 TYR A CA 1
ATOM 928 C C . TYR A 1 112 ? 8.172 11.828 -4.25 1 98.06 112 TYR A C 1
ATOM 930 O O . TYR A 1 112 ? 8.68 11.828 -3.127 1 98.06 112 TYR A O 1
ATOM 938 N N . GLN A 1 113 ? 8.828 12.078 -5.312 1 97.19 113 GLN A N 1
ATOM 939 C CA . GLN A 1 113 ? 10.219 12.516 -5.23 1 97.19 113 GLN A CA 1
ATOM 940 C C . GLN A 1 113 ? 10.336 13.852 -4.504 1 97.19 113 GLN A C 1
ATOM 942 O O . GLN A 1 113 ? 11.195 14.023 -3.639 1 97.19 113 GLN A O 1
ATOM 947 N N . TYR A 1 114 ? 9.469 14.781 -4.93 1 98.31 114 TYR A N 1
ATOM 948 C CA . TYR A 1 114 ? 9.398 16.078 -4.262 1 98.31 114 TYR A CA 1
ATOM 949 C C . TYR A 1 114 ? 9.156 15.906 -2.77 1 98.31 114 TYR A C 1
ATOM 951 O O . TYR A 1 114 ? 9.852 16.5 -1.946 1 98.31 114 TYR A O 1
ATOM 959 N N . LEU A 1 115 ? 8.195 15.023 -2.402 1 98.5 115 LEU A N 1
ATOM 960 C CA . LEU A 1 115 ? 7.879 14.797 -0.997 1 98.5 115 LEU A CA 1
ATOM 961 C C . LEU A 1 115 ? 9.086 14.234 -0.252 1 98.5 115 LEU A C 1
ATOM 963 O O . LEU A 1 115 ? 9.367 14.641 0.877 1 98.5 115 LEU A O 1
ATOM 967 N N . THR A 1 116 ? 9.734 13.344 -0.885 1 97.94 116 THR A N 1
ATOM 968 C CA . THR A 1 116 ? 10.922 12.766 -0.281 1 97.94 116 THR A CA 1
ATOM 969 C C . THR A 1 116 ? 11.953 13.844 0.033 1 97.94 116 THR A C 1
ATOM 971 O O . THR A 1 116 ? 12.547 13.852 1.113 1 97.94 116 THR A O 1
ATOM 974 N N . GLY A 1 117 ? 12.133 14.711 -0.883 1 97.12 117 GLY A N 1
ATOM 975 C CA . GLY A 1 117 ? 13.031 15.828 -0.655 1 97.12 117 GLY A CA 1
ATOM 976 C C . GLY A 1 117 ? 12.625 16.688 0.528 1 97.12 117 GLY A C 1
ATOM 977 O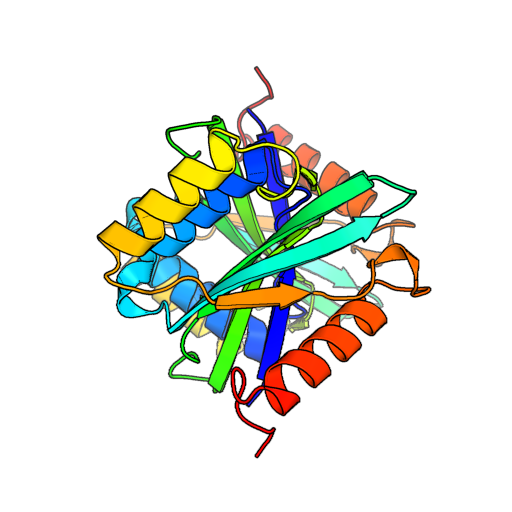 O . GLY A 1 117 ? 13.469 17.062 1.349 1 97.12 117 GLY A O 1
ATOM 978 N N . VAL A 1 118 ? 11.391 17.031 0.57 1 97.94 118 VAL A N 1
ATOM 979 C CA . VAL A 1 118 ? 10.867 17.859 1.652 1 97.94 118 VAL A CA 1
ATOM 980 C C . VAL A 1 118 ? 11.102 17.172 2.992 1 97.94 118 VAL A C 1
ATOM 982 O O . VAL A 1 118 ? 11.539 17.797 3.957 1 97.94 118 VAL A O 1
ATOM 985 N N . LEU A 1 119 ? 10.867 15.828 3.049 1 98.12 119 LEU A N 1
ATOM 986 C CA . LEU A 1 119 ? 10.984 15.086 4.297 1 98.12 119 LEU A CA 1
ATOM 987 C C . LEU A 1 119 ? 12.445 14.977 4.727 1 98.12 119 LEU A C 1
ATOM 989 O O . LEU A 1 119 ? 12.75 15.023 5.922 1 98.12 119 LEU A O 1
ATOM 993 N N . ARG A 1 120 ? 13.344 14.891 3.789 1 96.94 120 ARG A N 1
ATOM 994 C CA . ARG A 1 120 ? 14.773 14.844 4.098 1 96.94 120 ARG A CA 1
ATOM 995 C C . ARG A 1 120 ? 15.273 16.203 4.59 1 96.94 120 ARG A C 1
ATOM 997 O O . ARG A 1 120 ? 16.047 16.266 5.551 1 96.94 120 ARG A O 1
ATOM 1004 N N . LEU A 1 121 ? 14.82 17.219 3.951 1 95.5 121 LEU A N 1
ATOM 1005 C CA . LEU A 1 121 ? 15.195 18.562 4.348 1 95.5 121 LEU A CA 1
ATOM 1006 C C . LEU A 1 121 ? 14.773 18.844 5.785 1 95.5 121 LEU A C 1
ATOM 1008 O O . LEU A 1 121 ? 15.461 19.578 6.508 1 95.5 121 LEU A O 1
ATOM 1012 N N . ASN A 1 122 ? 13.688 18.281 6.191 1 96.19 122 ASN A N 1
ATOM 1013 C CA . ASN A 1 122 ? 13.164 18.5 7.535 1 96.19 122 ASN A CA 1
ATOM 1014 C C . ASN A 1 122 ? 13.641 17.422 8.508 1 96.19 122 ASN A C 1
ATOM 1016 O O . ASN A 1 122 ? 13.133 17.312 9.625 1 96.19 122 ASN A O 1
ATOM 1020 N N . HIS A 1 123 ? 14.469 16.516 8.125 1 95.25 123 HIS A N 1
ATOM 1021 C CA . HIS A 1 123 ? 15.125 15.5 8.93 1 95.25 123 HIS A CA 1
ATOM 1022 C C . HIS A 1 123 ? 14.125 14.453 9.406 1 95.25 123 HIS A C 1
ATOM 1024 O O . HIS A 1 123 ? 14.305 13.852 10.469 1 95.25 123 HIS A O 1
ATOM 1030 N N . ILE A 1 124 ? 13.062 14.375 8.633 1 96.88 124 ILE A N 1
ATOM 1031 C CA . ILE A 1 124 ? 12.07 13.344 8.914 1 96.88 124 ILE A CA 1
ATOM 1032 C C . ILE A 1 124 ? 12.523 12.008 8.32 1 96.88 124 ILE A C 1
ATOM 1034 O O . ILE A 1 124 ? 12.383 10.961 8.945 1 96.88 124 ILE A O 1
ATOM 1038 N N . LEU A 1 125 ? 12.984 12.047 7.09 1 95.44 125 LEU A N 1
ATOM 1039 C CA . LEU A 1 125 ? 13.617 10.898 6.445 1 95.44 125 LEU A CA 1
ATOM 1040 C C . LEU A 1 125 ? 15.133 11.047 6.449 1 95.44 125 LEU A C 1
ATOM 1042 O O . LEU A 1 125 ? 15.656 12.148 6.246 1 95.44 125 LEU A O 1
ATOM 1046 N N . GLN A 1 126 ? 15.75 9.953 6.707 1 89.06 126 GLN A N 1
ATOM 1047 C CA . GLN A 1 126 ? 17.203 9.961 6.637 1 89.06 126 GLN A CA 1
ATOM 1048 C C . GLN A 1 126 ? 17.688 10.102 5.195 1 89.06 126 GLN A C 1
ATOM 1050 O O . GLN A 1 126 ? 17.031 9.609 4.266 1 89.06 126 GLN A O 1
ATOM 1055 N N . PRO A 1 127 ? 18.844 10.891 5.145 1 80.94 127 PRO A N 1
ATOM 1056 C CA . PRO A 1 127 ? 19.406 10.953 3.793 1 80.94 127 PRO A CA 1
ATOM 1057 C C . PRO A 1 127 ? 19.844 9.586 3.273 1 80.94 127 PRO A C 1
ATOM 1059 O O . PRO A 1 127 ? 20.125 8.68 4.062 1 80.94 127 PRO A O 1
ATOM 1062 N N . LEU A 1 128 ? 19.703 9.453 1.98 1 66.94 128 LEU A N 1
ATOM 1063 C CA . LEU A 1 128 ? 20.156 8.203 1.381 1 66.94 128 LEU A CA 1
ATOM 1064 C C . LEU A 1 128 ? 21.625 7.957 1.689 1 66.94 128 LEU A C 1
ATOM 1066 O O . LEU A 1 128 ? 22.438 8.891 1.69 1 66.94 128 LEU A O 1
ATOM 1070 N N . LYS A 1 129 ? 21.938 6.887 2.352 1 57.31 129 LYS A N 1
ATOM 1071 C CA . LYS A 1 129 ? 23.328 6.547 2.566 1 57.31 129 LYS A CA 1
ATOM 1072 C C . LYS A 1 129 ? 24 6.113 1.264 1 57.31 129 LYS A C 1
ATOM 1074 O O . LYS A 1 129 ? 23.344 5.586 0.367 1 57.31 129 LYS A O 1
ATOM 1079 N N . MET B 1 1 ? -18.75 -3.068 0.073 1 87 1 MET B N 1
ATOM 1080 C CA . MET B 1 1 ? -17.359 -3.428 0.349 1 87 1 MET B CA 1
ATOM 1081 C C . MET B 1 1 ? -16.438 -2.939 -0.766 1 87 1 MET B C 1
ATOM 1083 O O . MET B 1 1 ? -16.75 -3.09 -1.947 1 87 1 MET B O 1
ATOM 1087 N N . ILE B 1 2 ? -15.383 -2.26 -0.303 1 90.94 2 ILE B N 1
ATOM 1088 C CA . ILE B 1 2 ? -14.414 -1.744 -1.271 1 90.94 2 ILE B CA 1
ATOM 1089 C C . ILE B 1 2 ? -13.188 -2.648 -1.304 1 90.94 2 ILE B C 1
ATOM 1091 O O . ILE B 1 2 ? -12.617 -2.971 -0.259 1 90.94 2 ILE B O 1
ATOM 1095 N N . GLN B 1 3 ? -12.844 -3.137 -2.469 1 95.06 3 GLN B N 1
ATOM 1096 C CA . GLN B 1 3 ? -11.641 -3.928 -2.686 1 95.06 3 GLN B CA 1
ATOM 1097 C C . GLN B 1 3 ? -10.641 -3.176 -3.561 1 95.06 3 GLN B C 1
ATOM 1099 O O . GLN B 1 3 ? -10.992 -2.676 -4.629 1 95.06 3 GLN B O 1
ATOM 1104 N N . ARG B 1 4 ? -9.477 -3.094 -3.014 1 95.19 4 ARG B N 1
ATOM 1105 C CA . ARG B 1 4 ? -8.5 -2.273 -3.725 1 95.19 4 ARG B CA 1
ATOM 1106 C C . ARG B 1 4 ? -7.137 -2.947 -3.746 1 95.19 4 ARG B C 1
ATOM 1108 O O . ARG B 1 4 ? -6.637 -3.389 -2.709 1 95.19 4 ARG B O 1
ATOM 1115 N N . PHE B 1 5 ? -6.492 -2.947 -4.965 1 97.88 5 PHE B N 1
ATOM 1116 C CA . PHE B 1 5 ? -5.098 -3.365 -5.086 1 97.88 5 PHE B CA 1
ATOM 1117 C C . PHE B 1 5 ? -4.16 -2.234 -4.684 1 97.88 5 PHE B C 1
ATOM 1119 O O . PHE B 1 5 ? -4.332 -1.093 -5.117 1 97.88 5 PHE B O 1
ATOM 1126 N N . ILE B 1 6 ? -3.254 -2.57 -3.82 1 97.94 6 ILE B N 1
ATOM 1127 C CA . ILE B 1 6 ? -2.205 -1.642 -3.412 1 97.94 6 ILE B CA 1
ATOM 1128 C C . ILE B 1 6 ? -0.844 -2.174 -3.852 1 97.94 6 ILE B C 1
ATOM 1130 O O . ILE B 1 6 ? -0.358 -3.172 -3.316 1 97.94 6 ILE B O 1
ATOM 1134 N N . GLU B 1 7 ? -0.242 -1.454 -4.805 1 97.75 7 GLU B N 1
ATOM 1135 C CA . GLU B 1 7 ? 1.038 -1.891 -5.355 1 97.75 7 GLU B 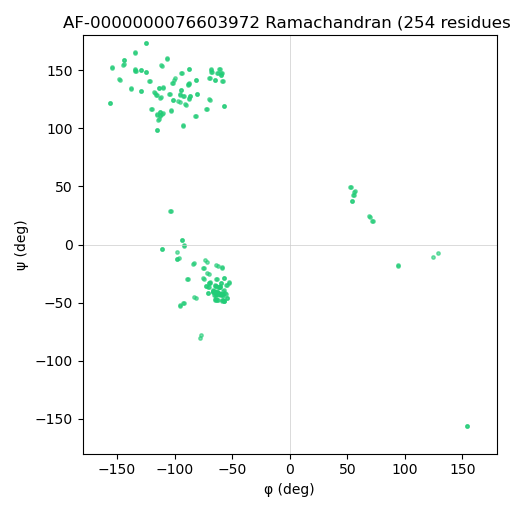CA 1
ATOM 1136 C C . GLU B 1 7 ? 2.203 -1.35 -4.531 1 97.75 7 GLU B C 1
ATOM 1138 O O . GLU B 1 7 ? 2.32 -0.139 -4.328 1 97.75 7 GLU B O 1
ATOM 1143 N N . LEU B 1 8 ? 3.027 -2.27 -4.113 1 97.62 8 LEU B N 1
ATOM 1144 C CA . LEU B 1 8 ? 4.211 -1.872 -3.359 1 97.62 8 LEU B CA 1
ATOM 1145 C C . LEU B 1 8 ? 5.383 -1.593 -4.297 1 97.62 8 LEU B C 1
ATOM 1147 O O . LEU B 1 8 ? 6.277 -0.81 -3.967 1 97.62 8 LEU B O 1
ATOM 1151 N N . GLY B 1 9 ? 5.438 -2.24 -5.426 1 95.25 9 GLY B N 1
ATOM 1152 C CA . GLY B 1 9 ? 6.504 -2.139 -6.414 1 95.25 9 GLY B CA 1
ATOM 1153 C C . GLY B 1 9 ? 6.652 -3.389 -7.262 1 95.25 9 GLY B C 1
ATOM 1154 O O . GLY B 1 9 ? 5.711 -4.172 -7.391 1 95.25 9 GLY B O 1
ATOM 1155 N N . GLU B 1 10 ? 7.844 -3.596 -7.828 1 90.38 10 GLU B N 1
ATOM 1156 C CA . GLU B 1 10 ? 8.016 -4.664 -8.805 1 90.38 10 GLU B CA 1
ATOM 1157 C C . GLU B 1 10 ? 8.57 -5.926 -8.156 1 90.38 10 GLU B C 1
ATOM 1159 O O . GLU B 1 10 ? 8.531 -7.004 -8.758 1 90.38 10 GLU B O 1
ATOM 1164 N N . GLY B 1 11 ? 9.055 -6.02 -6.988 1 84.06 11 GLY B N 1
ATOM 1165 C CA . GLY B 1 11 ? 9.312 -7.285 -6.316 1 84.06 11 GLY B CA 1
ATOM 1166 C C . GLY B 1 11 ? 10.727 -7.391 -5.77 1 84.06 11 GLY B C 1
ATOM 1167 O O . GLY B 1 11 ? 11.023 -8.281 -4.969 1 84.06 11 GLY B O 1
ATOM 1168 N N . TYR B 1 12 ? 11.781 -6.602 -5.91 1 84.62 12 TYR B N 1
ATOM 1169 C CA . TYR B 1 12 ? 13.094 -6.77 -5.285 1 84.62 12 TYR B CA 1
ATOM 1170 C C . TYR B 1 12 ? 13.062 -6.328 -3.826 1 84.62 12 TYR B C 1
ATOM 1172 O O . TYR B 1 12 ? 12.844 -7.148 -2.93 1 84.62 12 TYR B O 1
ATOM 1180 N N . SER B 1 13 ? 13.133 -5.207 -3.564 1 89.56 13 SER B N 1
ATOM 1181 C CA . SER B 1 13 ? 13.078 -4.746 -2.182 1 89.56 13 SER B CA 1
ATOM 1182 C C . SER B 1 13 ? 11.633 -4.621 -1.7 1 89.56 13 SER B C 1
ATOM 1184 O O . SER B 1 13 ? 11.352 -4.789 -0.511 1 89.56 13 SER B O 1
ATOM 1186 N N . ASP B 1 14 ? 10.695 -4.605 -2.609 1 95.44 14 ASP B N 1
ATOM 1187 C CA . ASP B 1 14 ? 9.281 -4.414 -2.279 1 95.44 14 ASP B CA 1
ATOM 1188 C C . ASP B 1 14 ? 8.688 -5.676 -1.662 1 95.44 14 ASP B C 1
ATOM 1190 O O . ASP B 1 14 ? 7.785 -5.602 -0.829 1 95.44 14 ASP B O 1
ATOM 1194 N N . LEU B 1 15 ? 9.273 -6.777 -2.092 1 96.5 15 LEU B N 1
ATOM 1195 C CA . LEU B 1 15 ? 8.766 -8.039 -1.552 1 96.5 15 LEU B CA 1
ATOM 1196 C C . LEU B 1 15 ? 9.016 -8.125 -0.05 1 96.5 15 LEU B C 1
ATOM 1198 O O . LEU B 1 15 ? 8.188 -8.648 0.692 1 96.5 15 LEU B O 1
ATOM 1202 N N . TYR B 1 16 ? 10.133 -7.586 0.398 1 96.44 16 TYR B N 1
ATOM 1203 C CA . TYR B 1 16 ? 10.438 -7.637 1.823 1 96.44 16 TYR B CA 1
ATOM 1204 C C . TYR B 1 16 ? 9.414 -6.848 2.627 1 96.44 16 TYR B C 1
ATOM 1206 O O . TYR B 1 16 ? 9.055 -7.238 3.74 1 96.44 16 TYR B O 1
ATOM 1214 N N . GLU B 1 17 ? 8.961 -5.77 2.068 1 97.69 17 GLU B N 1
ATOM 1215 C CA . GLU B 1 17 ? 7.887 -5.027 2.729 1 97.69 17 GLU B CA 1
ATOM 1216 C C . GLU B 1 17 ? 6.59 -5.836 2.75 1 97.69 17 GLU B C 1
ATOM 1218 O O . GLU B 1 17 ? 5.887 -5.859 3.764 1 97.69 17 GLU B O 1
ATOM 1223 N N . LEU B 1 18 ? 6.348 -6.484 1.637 1 98.19 18 LEU B N 1
ATOM 1224 C CA . LEU B 1 18 ? 5.137 -7.297 1.582 1 98.19 18 LEU B CA 1
ATOM 1225 C C . LEU B 1 18 ? 5.164 -8.391 2.648 1 98.19 18 LEU B C 1
ATOM 1227 O O . LEU B 1 18 ? 4.164 -8.617 3.332 1 98.19 18 LEU B O 1
ATOM 1231 N N . LEU B 1 19 ? 6.301 -8.984 2.77 1 98 19 LEU B N 1
ATOM 1232 C CA . LEU B 1 19 ? 6.461 -10.055 3.744 1 98 19 LEU B CA 1
ATOM 1233 C C . LEU B 1 19 ? 6.301 -9.523 5.168 1 98 19 LEU B C 1
ATOM 1235 O O . LEU B 1 19 ? 5.566 -10.109 5.969 1 98 19 LEU B O 1
ATOM 1239 N N . GLU B 1 20 ? 6.949 -8.43 5.496 1 97.25 20 GLU B N 1
ATOM 1240 C CA . GLU B 1 20 ? 6.859 -7.852 6.836 1 97.25 20 GLU B CA 1
ATOM 1241 C C . GLU B 1 20 ? 5.438 -7.395 7.145 1 97.25 20 GLU B C 1
ATOM 1243 O O . GLU B 1 20 ? 4.93 -7.625 8.242 1 97.25 20 GLU B O 1
ATOM 1248 N N . LEU B 1 21 ? 4.867 -6.805 6.148 1 97.62 21 LEU B N 1
ATOM 1249 C CA . LEU B 1 21 ? 3.479 -6.371 6.281 1 97.62 21 LEU B CA 1
ATOM 1250 C C . LEU B 1 21 ? 2.574 -7.547 6.637 1 97.62 21 LEU B C 1
ATOM 1252 O O . LEU B 1 21 ? 1.77 -7.461 7.566 1 97.62 21 LEU B O 1
ATOM 1256 N N . ALA B 1 22 ? 2.697 -8.609 5.934 1 98.12 22 ALA B N 1
ATOM 1257 C CA . ALA B 1 22 ? 1.878 -9.797 6.172 1 98.12 22 ALA B CA 1
ATOM 1258 C C . ALA B 1 22 ? 2.156 -10.383 7.555 1 98.12 22 ALA B C 1
ATOM 1260 O O . ALA B 1 22 ? 1.229 -10.758 8.273 1 98.12 22 ALA B O 1
ATOM 1261 N N . ARG B 1 23 ? 3.4 -10.422 7.934 1 97.5 23 ARG B N 1
ATOM 1262 C CA . ARG B 1 23 ? 3.77 -11.008 9.219 1 97.5 23 ARG B CA 1
ATOM 1263 C C . ARG B 1 23 ? 3.168 -10.219 10.375 1 97.5 23 ARG B C 1
ATOM 1265 O O . ARG B 1 23 ? 2.609 -10.805 11.305 1 97.5 23 ARG B O 1
ATOM 1272 N N . TYR B 1 24 ? 3.299 -8.938 10.336 1 96.94 24 TYR B N 1
ATOM 1273 C CA . TYR B 1 24 ? 2.789 -8.102 11.422 1 96.94 24 TYR B CA 1
ATOM 1274 C C . TYR B 1 24 ? 1.266 -8.078 11.422 1 96.94 24 TYR B C 1
ATOM 1276 O O . TYR B 1 24 ? 0.64 -7.875 12.461 1 96.94 24 TYR B O 1
ATOM 1284 N N . ASN B 1 25 ? 0.702 -8.32 10.234 1 97 25 ASN B N 1
ATOM 1285 C CA . ASN B 1 25 ? -0.751 -8.336 10.109 1 97 25 ASN B CA 1
ATOM 1286 C C . ASN B 1 25 ? -1.291 -9.758 10.016 1 97 25 ASN B C 1
ATOM 1288 O O . ASN B 1 25 ? -2.311 -10 9.359 1 97 25 ASN B O 1
ATOM 1292 N N . LYS B 1 26 ? -0.642 -10.672 10.578 1 97.38 26 LYS B N 1
ATOM 1293 C CA . LYS B 1 26 ? -0.949 -12.086 10.398 1 97.38 26 LYS B CA 1
ATOM 1294 C C . LYS B 1 26 ? -2.418 -12.375 10.695 1 97.38 26 LYS B C 1
ATOM 1296 O O . LYS B 1 26 ? -3.033 -13.227 10.047 1 97.38 26 LYS B O 1
ATOM 1301 N N . GLU B 1 27 ? -3.016 -11.641 11.625 1 96.56 27 GLU B N 1
ATOM 1302 C CA . GLU B 1 27 ? -4.406 -11.875 12 1 96.56 27 GLU B CA 1
ATOM 1303 C C . GLU B 1 27 ? -5.363 -11.344 10.938 1 96.56 27 GLU B C 1
ATOM 1305 O O . GLU B 1 27 ? -6.52 -11.758 10.875 1 96.56 27 GLU B O 1
ATOM 1310 N N . ARG B 1 28 ? -4.809 -10.438 10.148 1 97.12 28 ARG B N 1
ATOM 1311 C CA . ARG B 1 28 ? -5.633 -9.766 9.148 1 97.12 28 ARG B CA 1
ATOM 1312 C C . ARG B 1 28 ? -5.469 -10.414 7.781 1 97.12 28 ARG B C 1
ATOM 1314 O O . ARG B 1 28 ? -6.246 -10.148 6.859 1 97.12 28 ARG B O 1
ATOM 1321 N N . VAL B 1 29 ? -4.492 -11.242 7.633 1 98.44 29 VAL B N 1
ATOM 1322 C CA . VAL B 1 29 ? -4.25 -11.844 6.324 1 98.44 29 VAL B CA 1
ATOM 1323 C C . VAL B 1 29 ? -5.363 -12.836 6 1 98.44 29 VAL B C 1
ATOM 1325 O O . VAL B 1 29 ? -5.648 -13.742 6.785 1 98.44 29 VAL B O 1
ATOM 1328 N N . ASP B 1 30 ? -6.016 -12.664 4.871 1 98.25 30 ASP B N 1
ATOM 1329 C CA . ASP B 1 30 ? -7.086 -13.547 4.422 1 98.25 30 ASP B CA 1
ATOM 1330 C C . ASP B 1 30 ? -6.551 -14.617 3.475 1 98.25 30 ASP B C 1
ATOM 1332 O O . ASP B 1 30 ? -6.75 -15.812 3.703 1 98.25 30 ASP B O 1
ATOM 1336 N N . GLN B 1 31 ? -5.828 -14.211 2.418 1 98.5 31 GLN B N 1
ATOM 1337 C CA . GLN B 1 31 ? -5.312 -15.148 1.429 1 98.5 31 GLN B CA 1
ATOM 1338 C C . GLN B 1 31 ? -3.945 -14.719 0.913 1 98.5 31 GLN B C 1
ATOM 1340 O O . GLN B 1 31 ? -3.592 -13.539 0.994 1 98.5 31 GLN B O 1
ATOM 1345 N N . LEU B 1 32 ? -3.18 -15.68 0.437 1 98.81 32 LEU B N 1
ATOM 1346 C CA . LEU B 1 32 ? -1.918 -15.461 -0.263 1 98.81 32 LEU B CA 1
ATOM 1347 C C . LEU B 1 32 ? -2.01 -15.945 -1.706 1 98.81 32 LEU B C 1
ATOM 1349 O O . LEU B 1 32 ? -2.422 -17.078 -1.962 1 98.81 32 LEU B O 1
ATOM 1353 N N . LEU B 1 33 ? -1.627 -15.086 -2.627 1 98.81 33 LEU B N 1
ATOM 1354 C CA . LEU B 1 33 ? -1.731 -15.461 -4.035 1 98.81 33 LEU B CA 1
ATOM 1355 C C . LEU B 1 33 ? -0.384 -15.312 -4.734 1 98.81 33 LEU B C 1
ATOM 1357 O O . LEU B 1 33 ? 0.407 -14.43 -4.395 1 98.81 33 LEU B O 1
ATOM 1361 N N . LEU B 1 34 ? -0.18 -16.125 -5.66 1 98.56 34 LEU B N 1
ATOM 1362 C CA . LEU B 1 34 ? 0.872 -16 -6.664 1 98.56 34 LEU B CA 1
ATOM 1363 C C . LEU B 1 34 ? 0.278 -15.93 -8.07 1 98.56 34 LEU B C 1
ATOM 1365 O O . LEU B 1 34 ? -0.375 -16.875 -8.523 1 98.56 34 LEU B O 1
ATOM 1369 N N . LEU B 1 35 ? 0.473 -14.797 -8.766 1 98.5 35 LEU B N 1
ATOM 1370 C CA . LEU B 1 35 ? -0.059 -14.625 -10.109 1 98.5 35 LEU B CA 1
ATOM 1371 C C . LEU B 1 35 ? 1.036 -14.797 -11.156 1 98.5 35 LEU B C 1
ATOM 1373 O O . LEU B 1 35 ? 1.984 -14.016 -11.211 1 98.5 35 LEU B O 1
ATOM 1377 N N . HIS B 1 36 ? 0.932 -15.773 -11.961 1 98.25 36 HIS B N 1
ATOM 1378 C CA . HIS B 1 36 ? 1.874 -16.031 -13.039 1 98.25 36 HIS B CA 1
ATOM 1379 C C . HIS B 1 36 ? 1.485 -15.273 -14.305 1 98.25 36 HIS B C 1
ATOM 1381 O O . HIS B 1 36 ? 0.303 -15.188 -14.641 1 98.25 36 HIS B O 1
ATOM 1387 N N . THR B 1 37 ? 2.443 -14.75 -14.938 1 97.69 37 THR B N 1
ATOM 1388 C CA . THR B 1 37 ? 2.168 -14.039 -16.188 1 97.69 37 THR B CA 1
ATOM 1389 C C . THR B 1 37 ? 3.344 -14.164 -17.141 1 97.69 37 THR B C 1
ATOM 1391 O O . THR B 1 37 ? 4.5 -14.227 -16.719 1 97.69 37 THR B O 1
ATOM 1394 N N . ASN B 1 38 ? 3.057 -14.297 -18.422 1 97.12 38 ASN B N 1
ATOM 1395 C CA . ASN B 1 38 ? 4.055 -14.156 -19.484 1 97.12 38 ASN B CA 1
ATOM 1396 C C . ASN B 1 38 ? 4.098 -12.727 -20.016 1 97.12 38 ASN B C 1
ATOM 1398 O O . ASN B 1 38 ? 3.191 -12.297 -20.734 1 97.12 38 ASN B O 1
ATOM 1402 N N . LYS B 1 39 ? 5.113 -12.016 -19.562 1 95.75 39 LYS B N 1
ATOM 1403 C CA . LYS B 1 39 ? 5.305 -10.625 -19.969 1 95.75 39 LYS B CA 1
ATOM 1404 C C . LYS B 1 39 ? 6.531 -10.477 -20.875 1 95.75 39 LYS B C 1
ATOM 1406 O O . LYS B 1 39 ? 7.664 -10.656 -20.422 1 95.75 39 LYS B O 1
ATOM 1411 N N . ASN B 1 40 ? 6.32 -10.125 -22.188 1 93.88 40 ASN B N 1
ATOM 1412 C CA . ASN B 1 40 ? 7.406 -9.961 -23.156 1 93.88 40 ASN B CA 1
ATOM 1413 C C . ASN B 1 40 ? 8.266 -11.219 -23.234 1 93.88 40 ASN B C 1
ATOM 1415 O O . ASN B 1 40 ? 9.492 -11.148 -23.141 1 93.88 40 ASN B O 1
ATOM 1419 N N . ASP B 1 41 ? 7.738 -12.406 -23.25 1 93.31 41 ASP B N 1
ATOM 1420 C CA . ASP B 1 41 ? 8.344 -13.719 -23.422 1 93.31 41 ASP B CA 1
ATOM 1421 C C . ASP B 1 41 ? 9.156 -14.117 -22.188 1 93.31 41 ASP B C 1
ATOM 1423 O O . ASP B 1 41 ? 10.102 -14.898 -22.281 1 93.31 41 ASP B O 1
ATOM 1427 N N . ARG B 1 42 ? 8.875 -13.492 -21.094 1 94.94 42 ARG B N 1
ATOM 1428 C CA . ARG B 1 42 ? 9.453 -13.875 -19.797 1 94.94 42 ARG B CA 1
ATOM 1429 C C . ARG B 1 42 ? 8.359 -14.305 -18.828 1 94.94 42 ARG B C 1
ATOM 1431 O O . ARG B 1 42 ? 7.34 -13.625 -18.688 1 94.94 42 ARG B O 1
ATOM 1438 N N . ASN B 1 43 ? 8.625 -15.406 -18.25 1 97.06 43 ASN B N 1
ATOM 1439 C CA . ASN B 1 43 ? 7.703 -15.836 -17.203 1 97.06 43 ASN B CA 1
ATOM 1440 C C . ASN B 1 43 ? 8.008 -15.164 -15.867 1 97.06 43 ASN B C 1
ATOM 1442 O O . ASN B 1 43 ? 9.039 -15.438 -15.242 1 97.06 43 ASN B O 1
ATOM 1446 N N . VAL B 1 44 ? 7.117 -14.281 -15.461 1 97 44 VAL B N 1
ATOM 1447 C CA . VAL B 1 44 ? 7.289 -13.547 -14.203 1 97 44 VAL B CA 1
ATOM 1448 C C . VAL B 1 44 ? 6.062 -13.758 -13.32 1 97 44 VAL B C 1
ATOM 1450 O O . VAL B 1 44 ? 5.105 -14.422 -13.711 1 97 44 VAL B O 1
ATOM 1453 N N . CYS B 1 45 ? 6.145 -13.25 -12.055 1 97.62 45 CYS B N 1
ATOM 1454 C CA . CYS B 1 45 ? 5 -13.43 -11.172 1 97.62 45 CYS B CA 1
ATOM 1455 C C . CYS B 1 45 ? 4.805 -12.211 -10.281 1 97.62 45 CYS B C 1
ATOM 1457 O O . CYS B 1 45 ? 5.684 -11.352 -10.195 1 97.62 45 CYS B O 1
ATOM 1459 N N . SER B 1 46 ? 3.582 -12.078 -9.773 1 98.31 46 SER B N 1
ATOM 1460 C CA . SER B 1 46 ? 3.199 -11.109 -8.75 1 98.31 46 SER B CA 1
ATOM 1461 C C . SER B 1 46 ? 2.807 -11.812 -7.449 1 98.31 46 SER B C 1
ATOM 1463 O O . SER B 1 46 ? 2.137 -12.844 -7.473 1 98.31 46 SER B O 1
ATOM 1465 N N . PHE B 1 47 ? 3.295 -11.305 -6.387 1 98.56 47 PHE B N 1
ATOM 1466 C CA . PHE B 1 47 ? 2.881 -11.766 -5.07 1 98.56 47 PHE B CA 1
ATOM 1467 C C . PHE B 1 47 ? 1.767 -10.891 -4.512 1 98.56 47 PHE B C 1
ATOM 1469 O O . PHE B 1 47 ? 1.843 -9.664 -4.578 1 98.56 47 PHE B O 1
ATOM 1476 N N . VAL B 1 48 ? 0.682 -11.523 -3.979 1 98.81 48 VAL B N 1
ATOM 1477 C CA . VAL B 1 48 ? -0.449 -10.766 -3.453 1 98.81 48 VAL B CA 1
ATOM 1478 C C . VAL B 1 48 ? -0.792 -11.25 -2.049 1 98.81 48 VAL B C 1
ATOM 1480 O O . VAL B 1 48 ? -0.855 -12.461 -1.802 1 98.81 48 VAL B O 1
ATOM 1483 N N . VAL B 1 49 ? -0.949 -10.359 -1.158 1 98.81 49 VAL B N 1
ATOM 1484 C CA . VAL B 1 49 ? -1.492 -10.609 0.174 1 98.81 49 VAL B CA 1
ATOM 1485 C C . VAL B 1 49 ? -2.85 -9.922 0.315 1 98.81 49 VAL B C 1
ATOM 1487 O O . VAL B 1 49 ? -2.938 -8.688 0.283 1 98.81 49 VAL B O 1
ATOM 1490 N N . ILE B 1 50 ? -3.898 -10.727 0.448 1 98.69 50 ILE B N 1
ATOM 1491 C CA . ILE B 1 50 ? -5.25 -10.203 0.62 1 98.69 50 ILE B CA 1
ATOM 1492 C C . ILE B 1 50 ? -5.566 -10.07 2.107 1 98.69 50 ILE B C 1
ATOM 1494 O O . ILE B 1 50 ? -5.434 -11.039 2.865 1 98.69 50 ILE B O 1
ATOM 1498 N N . MET B 1 51 ? -5.992 -8.93 2.479 1 98.25 51 MET B N 1
ATOM 1499 C CA . MET B 1 51 ? -6.344 -8.68 3.875 1 98.25 51 MET B CA 1
ATOM 1500 C C . MET B 1 51 ? -7.832 -8.906 4.109 1 98.25 51 MET B C 1
ATOM 1502 O O . MET B 1 51 ? -8.648 -8.688 3.209 1 98.25 51 MET B O 1
ATOM 1506 N N . LYS B 1 52 ? -8.156 -9.359 5.324 1 97.31 52 LYS B N 1
ATOM 1507 C CA . LYS B 1 52 ? -9.547 -9.258 5.742 1 97.31 52 LYS B CA 1
ATOM 1508 C C . LYS B 1 52 ? -10.016 -7.801 5.738 1 97.31 52 LYS B C 1
ATOM 1510 O O . LYS B 1 52 ? -9.219 -6.887 5.961 1 97.31 52 LYS B O 1
ATOM 1515 N N . PRO B 1 53 ? -11.289 -7.578 5.441 1 95.88 53 PRO B N 1
ATOM 1516 C CA . PRO B 1 53 ? -11.789 -6.199 5.445 1 95.88 53 PRO B CA 1
ATOM 1517 C C . PRO B 1 53 ? -11.633 -5.52 6.805 1 95.88 53 PRO B C 1
ATOM 1519 O O . PRO B 1 53 ? -11.672 -6.188 7.84 1 95.88 53 PRO B O 1
ATOM 1522 N N . THR B 1 54 ? -11.367 -4.223 6.766 1 95.5 54 THR B N 1
ATOM 1523 C CA . THR B 1 54 ? -11.328 -3.439 7.996 1 95.5 54 THR B CA 1
ATOM 1524 C C . THR B 1 54 ? -12.688 -3.471 8.703 1 95.5 54 THR B C 1
ATOM 1526 O O . THR B 1 54 ? -13.719 -3.617 8.055 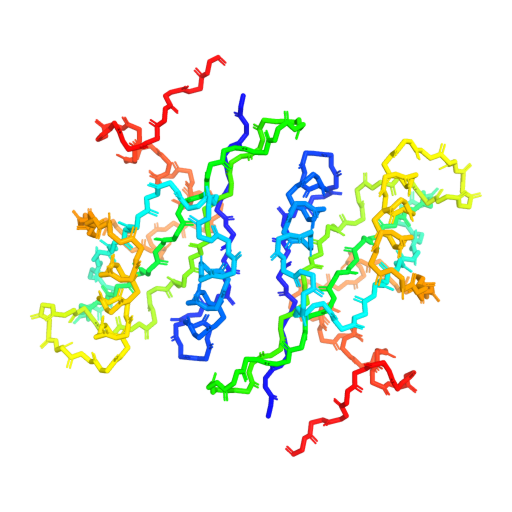1 95.5 54 THR B O 1
ATOM 1529 N N . SER B 1 55 ? -12.633 -3.338 9.984 1 91.25 55 SER B N 1
ATOM 1530 C CA . SER B 1 55 ? -13.875 -3.371 10.75 1 91.25 55 SER B CA 1
ATOM 1531 C C . SER B 1 55 ? -14.758 -2.17 10.43 1 91.25 55 SER B C 1
ATOM 1533 O O . SER B 1 55 ? -15.977 -2.303 10.312 1 91.25 55 SER B O 1
ATOM 1535 N N . VAL B 1 56 ? -14.102 -1.012 10.281 1 89.56 56 VAL B N 1
ATOM 1536 C CA . VAL B 1 56 ? -14.812 0.197 9.891 1 89.56 56 VAL B CA 1
ATOM 1537 C C . VAL B 1 56 ? -14.531 0.507 8.422 1 89.56 56 VAL B C 1
ATOM 1539 O O . VAL B 1 56 ? -13.391 0.405 7.965 1 89.56 56 VAL B O 1
ATOM 1542 N N . GLY B 1 57 ? -15.625 0.73 7.684 1 89.94 57 GLY B N 1
ATOM 1543 C CA . GLY B 1 57 ? -15.492 1.114 6.289 1 89.94 57 GLY B CA 1
ATOM 1544 C C . GLY B 1 57 ? -15.547 -0.067 5.336 1 89.94 57 GLY B C 1
ATOM 1545 O O . GLY B 1 57 ? -15.766 0.105 4.137 1 89.94 57 GLY B O 1
ATOM 1546 N N . ASP B 1 58 ? -15.328 -1.31 5.891 1 93.31 58 ASP B N 1
ATOM 1547 C CA . ASP B 1 58 ? -15.422 -2.529 5.094 1 93.31 58 ASP B CA 1
ATOM 1548 C C . ASP B 1 58 ? -14.492 -2.467 3.885 1 93.31 58 ASP B C 1
ATOM 1550 O O . ASP B 1 58 ? -14.93 -2.699 2.752 1 93.31 58 ASP B O 1
ATOM 1554 N N . PHE B 1 59 ? -13.297 -2.047 4.102 1 94.94 59 PHE B N 1
ATOM 1555 C CA . PHE B 1 59 ? -12.25 -1.908 3.092 1 94.94 59 PHE B CA 1
ATOM 1556 C C . PHE B 1 59 ? -11.352 -3.139 3.068 1 94.94 59 PHE B C 1
ATOM 1558 O O . PHE B 1 59 ? -10.789 -3.52 4.094 1 94.94 59 PHE B O 1
ATOM 1565 N N . GLN B 1 60 ? -11.258 -3.746 1.954 1 96.94 60 GLN B N 1
ATOM 1566 C CA . GLN B 1 60 ? -10.391 -4.918 1.813 1 96.94 60 GLN B CA 1
ATOM 1567 C C . GLN B 1 60 ? -9.211 -4.621 0.897 1 96.94 60 GLN B C 1
ATOM 1569 O O . GLN B 1 60 ? -9.383 -4.457 -0.313 1 96.94 60 GLN B O 1
ATOM 1574 N N . ALA B 1 61 ? -8.016 -4.578 1.517 1 97.75 61 ALA B N 1
ATOM 1575 C CA . ALA B 1 61 ? -6.789 -4.266 0.784 1 97.75 61 ALA B CA 1
ATOM 1576 C C . ALA B 1 61 ? -6.164 -5.531 0.199 1 97.75 61 ALA B C 1
ATOM 1578 O O . ALA B 1 61 ? -6.145 -6.578 0.848 1 97.75 61 ALA B O 1
ATOM 1579 N N . LEU B 1 62 ? -5.703 -5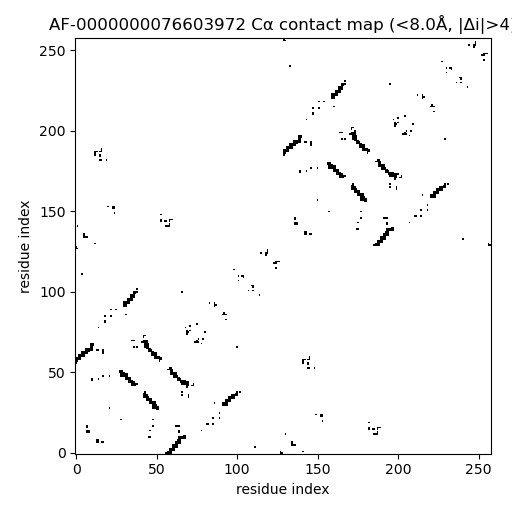.449 -1.011 1 98.62 62 LEU B N 1
ATOM 1580 C CA . LEU B 1 62 ? -4.859 -6.457 -1.647 1 98.62 62 LEU B CA 1
ATOM 1581 C C . LEU B 1 62 ? -3.479 -5.891 -1.957 1 98.62 62 LEU B C 1
ATOM 1583 O O . LEU B 1 62 ? -3.293 -5.215 -2.973 1 98.62 62 LEU B O 1
ATOM 1587 N N . TYR B 1 63 ? -2.502 -6.164 -1.102 1 98.75 63 TYR B N 1
ATOM 1588 C CA . TYR B 1 63 ? -1.141 -5.684 -1.312 1 98.75 63 TYR B CA 1
ATOM 1589 C C . TYR B 1 63 ? -0.391 -6.578 -2.291 1 98.75 63 TYR B C 1
ATOM 1591 O O . TYR B 1 63 ? -0.499 -7.805 -2.229 1 98.75 63 TYR B O 1
ATOM 1599 N N . MET B 1 64 ? 0.438 -5.887 -3.164 1 98.5 64 MET B N 1
ATOM 1600 C CA . MET B 1 64 ? 1.038 -6.777 -4.156 1 98.5 64 MET B CA 1
ATOM 1601 C C . MET B 1 64 ? 2.357 -6.207 -4.668 1 98.5 64 MET B C 1
ATOM 1603 O O . MET B 1 64 ? 2.568 -4.996 -4.637 1 98.5 64 MET B O 1
ATOM 1607 N N . THR B 1 65 ? 3.27 -7.031 -5.105 1 98.19 65 THR B N 1
ATOM 1608 C CA . THR B 1 65 ? 4.379 -6.707 -5.996 1 98.19 65 THR B CA 1
ATOM 1609 C C . THR B 1 65 ? 4.059 -7.117 -7.43 1 98.19 65 THR B C 1
ATOM 1611 O O . THR B 1 65 ? 3.453 -8.164 -7.66 1 98.19 65 THR B O 1
ATOM 1614 N N . LEU B 1 66 ? 4.469 -6.352 -8.383 1 97.75 66 LEU B N 1
ATOM 1615 C CA . LEU B 1 66 ? 3.908 -6.539 -9.719 1 97.75 66 LEU B CA 1
ATOM 1616 C C . LEU B 1 66 ? 4.977 -7.02 -10.695 1 97.75 66 LEU B C 1
ATOM 1618 O O . LEU B 1 66 ? 5.895 -6.266 -11.039 1 97.75 66 LEU B O 1
ATOM 1622 N N . GLU B 1 67 ? 4.941 -8.188 -11.062 1 97.31 67 GLU B N 1
ATOM 1623 C CA . GLU B 1 67 ? 5.574 -8.781 -12.234 1 97.31 67 GLU B CA 1
ATOM 1624 C C . GLU B 1 67 ? 7.07 -8.492 -12.258 1 97.31 67 GLU B C 1
ATOM 1626 O O . GLU B 1 67 ? 7.645 -8.242 -13.32 1 97.31 67 GLU B O 1
ATOM 1631 N N . GLY B 1 68 ? 7.719 -8.5 -11.125 1 93.94 68 GLY B N 1
ATOM 1632 C CA . GLY B 1 68 ? 9.125 -8.141 -11.094 1 93.94 68 GLY B CA 1
ATOM 1633 C C . GLY B 1 68 ? 10.039 -9.312 -10.781 1 93.94 68 GLY B C 1
ATOM 1634 O O . GLY B 1 68 ? 11.258 -9.188 -10.836 1 93.94 68 GLY B O 1
ATOM 1635 N N . ILE B 1 69 ? 9.469 -10.414 -10.508 1 95.25 69 ILE B N 1
ATOM 1636 C CA . ILE B 1 69 ? 10.234 -11.586 -10.109 1 95.25 69 ILE B CA 1
ATOM 1637 C C . ILE B 1 69 ? 9.969 -12.734 -11.07 1 95.25 69 ILE B C 1
ATOM 1639 O O . ILE B 1 69 ? 8.828 -12.945 -11.5 1 95.25 69 ILE B O 1
ATOM 1643 N N . PRO B 1 70 ? 11.039 -13.484 -11.391 1 95.5 70 PRO B N 1
ATOM 1644 C CA . PRO B 1 70 ? 10.781 -14.664 -12.211 1 95.5 70 PRO B CA 1
ATOM 1645 C C . PRO B 1 70 ? 9.789 -15.633 -11.555 1 95.5 70 PRO B C 1
ATOM 1647 O O . PRO B 1 70 ? 9.828 -15.828 -10.336 1 95.5 70 PRO B O 1
ATOM 1650 N N . SER B 1 71 ? 8.898 -16.203 -12.398 1 95.94 71 SER B N 1
ATOM 1651 C CA . SER B 1 71 ? 7.984 -17.234 -11.898 1 95.94 71 SER B CA 1
ATOM 1652 C C . SER B 1 71 ? 8.742 -18.484 -11.453 1 95.94 71 SER B C 1
ATOM 1654 O O . SER B 1 71 ? 9.742 -18.859 -12.07 1 95.94 71 SER B O 1
ATOM 1656 N N . PRO B 1 72 ? 8.273 -19.047 -10.383 1 94.5 72 PRO B N 1
ATOM 1657 C CA . PRO B 1 72 ? 8.914 -20.281 -9.969 1 94.5 72 PRO B CA 1
ATOM 1658 C C . PRO B 1 72 ? 8.852 -21.375 -11.039 1 94.5 72 PRO B C 1
ATOM 1660 O O . PRO B 1 72 ? 9.633 -22.328 -11.008 1 94.5 72 PRO B O 1
ATOM 1663 N N . LYS B 1 73 ? 7.949 -21.234 -11.953 1 90.12 73 LYS B N 1
ATOM 1664 C CA . LYS B 1 73 ? 7.883 -22.141 -13.094 1 90.12 73 LYS B CA 1
ATOM 1665 C C . LYS B 1 73 ? 9.133 -22.031 -13.961 1 90.12 73 LYS B C 1
ATOM 1667 O O . LYS B 1 73 ? 9.5 -22.984 -14.648 1 90.12 73 LYS B O 1
ATOM 1672 N N . GLU B 1 74 ? 9.695 -20.891 -13.953 1 90.75 74 GLU B N 1
ATOM 1673 C CA . GLU B 1 74 ? 10.914 -20.641 -14.703 1 90.75 74 GLU B CA 1
ATOM 1674 C C . GLU B 1 74 ? 12.156 -20.875 -13.852 1 90.75 74 GLU B C 1
ATOM 1676 O O . GLU B 1 74 ? 13.07 -21.594 -14.25 1 90.75 74 GLU B O 1
ATOM 1681 N N . LYS B 1 75 ? 12.141 -20.297 -12.734 1 91.62 75 LYS B N 1
ATOM 1682 C CA . LYS B 1 75 ? 13.266 -20.344 -11.812 1 91.62 75 LYS B CA 1
ATOM 1683 C C . LYS B 1 75 ? 12.812 -20.109 -10.367 1 91.62 75 LYS B C 1
ATOM 1685 O O . LYS B 1 75 ? 12.211 -19.094 -10.055 1 91.62 75 LYS B O 1
ATOM 1690 N N . ARG B 1 76 ? 13.117 -21.109 -9.531 1 91.25 76 ARG B N 1
ATOM 1691 C CA . ARG B 1 76 ? 12.852 -20.906 -8.109 1 91.25 76 ARG B CA 1
ATOM 1692 C C . ARG B 1 76 ? 13.852 -19.938 -7.5 1 91.25 76 ARG B C 1
ATOM 1694 O O . ARG B 1 76 ? 15.055 -20.203 -7.484 1 91.25 76 ARG B O 1
ATOM 1701 N N . THR B 1 77 ? 13.336 -18.844 -7.047 1 91.88 77 THR B N 1
ATOM 1702 C CA . THR B 1 77 ? 14.195 -17.797 -6.488 1 91.88 77 THR B CA 1
ATOM 1703 C C . THR B 1 77 ? 14.07 -17.75 -4.969 1 91.88 77 THR B C 1
ATOM 1705 O O . THR B 1 77 ? 13.117 -18.297 -4.402 1 91.88 77 THR B O 1
ATOM 1708 N N . LYS B 1 78 ? 15.047 -17.172 -4.355 1 93.06 78 LYS B N 1
ATOM 1709 C CA . LYS B 1 78 ? 15 -16.953 -2.91 1 93.06 78 LYS B CA 1
ATOM 1710 C C . LYS B 1 78 ? 13.742 -16.188 -2.51 1 93.06 78 LYS B C 1
ATOM 1712 O O . LYS B 1 78 ? 13.172 -16.438 -1.444 1 93.06 78 LYS B O 1
ATOM 1717 N N . ARG B 1 79 ? 13.367 -15.32 -3.369 1 93.31 79 ARG B N 1
ATOM 1718 C CA . ARG B 1 79 ? 12.18 -14.516 -3.096 1 93.31 79 ARG B CA 1
ATOM 1719 C C . ARG B 1 79 ? 10.93 -15.391 -3.023 1 93.31 79 ARG B C 1
ATOM 1721 O O . ARG B 1 79 ? 10.094 -15.219 -2.135 1 93.31 79 ARG B O 1
ATOM 1728 N N . PHE B 1 80 ? 10.852 -16.297 -3.924 1 94.5 80 PHE B N 1
ATOM 1729 C CA . PHE B 1 80 ? 9.727 -17.234 -3.877 1 94.5 80 PHE B CA 1
ATOM 1730 C C . PHE B 1 80 ? 9.781 -18.062 -2.605 1 94.5 80 PHE B C 1
ATOM 1732 O O . PHE B 1 80 ? 8.75 -18.297 -1.966 1 94.5 80 PHE B O 1
ATOM 1739 N N . GLU B 1 81 ? 10.891 -18.469 -2.242 1 96.38 81 GLU B N 1
ATOM 1740 C CA . GLU B 1 81 ? 11.062 -19.266 -1.041 1 96.38 81 GLU B CA 1
ATOM 1741 C C . GLU B 1 81 ? 10.617 -18.516 0.206 1 96.38 81 GLU B C 1
ATOM 1743 O O . GLU B 1 81 ? 10.016 -19.094 1.112 1 96.38 81 GLU B O 1
ATOM 1748 N N . LEU B 1 82 ? 10.977 -17.281 0.268 1 96.81 82 LEU B N 1
ATOM 1749 C CA . LEU B 1 82 ? 10.578 -16.453 1.398 1 96.81 82 LEU B CA 1
ATOM 1750 C C . LEU B 1 82 ? 9.062 -16.344 1.49 1 96.81 82 LEU B C 1
ATOM 1752 O O . LEU B 1 82 ? 8.5 -16.359 2.588 1 96.81 82 LEU B O 1
ATOM 1756 N N . PHE B 1 83 ? 8.438 -16.281 0.369 1 97.81 83 PHE B N 1
ATOM 1757 C CA . PHE B 1 83 ? 6.984 -16.203 0.35 1 97.81 83 PHE B CA 1
ATOM 1758 C C . PHE B 1 83 ? 6.367 -17.531 0.785 1 97.81 83 PHE B C 1
ATOM 1760 O O . PHE B 1 83 ? 5.355 -17.547 1.49 1 97.81 83 PHE B O 1
ATOM 1767 N N . GLU B 1 84 ? 7.004 -18.578 0.387 1 97.88 84 GLU B N 1
ATOM 1768 C CA . GLU B 1 84 ? 6.57 -19.906 0.849 1 97.88 84 GLU B CA 1
ATOM 1769 C C . GLU B 1 84 ? 6.723 -20.031 2.361 1 97.88 84 GLU B C 1
ATOM 1771 O O . GLU B 1 84 ? 5.863 -20.609 3.029 1 97.88 84 GLU B O 1
ATOM 1776 N N . GLN B 1 85 ? 7.793 -19.562 2.855 1 98.19 85 GLN B N 1
ATOM 1777 C CA . GLN B 1 85 ? 8.016 -19.578 4.297 1 98.19 85 GLN B CA 1
ATOM 1778 C C . GLN B 1 85 ? 6.945 -18.781 5.027 1 98.19 85 GLN B C 1
ATOM 1780 O O . GLN B 1 85 ? 6.457 -19.203 6.082 1 98.19 85 GLN B O 1
ATOM 1785 N N . LEU B 1 86 ? 6.629 -17.641 4.445 1 98.38 86 LEU B N 1
ATOM 1786 C CA . LEU B 1 86 ? 5.547 -16.844 5.008 1 98.38 86 LEU B CA 1
ATOM 1787 C C . LEU B 1 86 ? 4.254 -17.641 5.078 1 98.38 86 LEU B C 1
ATOM 1789 O O . LEU B 1 86 ? 3.561 -17.625 6.098 1 98.38 86 LEU B O 1
ATOM 1793 N N . ALA B 1 87 ? 3.934 -18.281 3.969 1 98.69 87 ALA B N 1
ATOM 1794 C CA . ALA B 1 87 ? 2.717 -19.094 3.91 1 98.69 87 ALA B CA 1
ATOM 1795 C C . ALA B 1 87 ? 2.699 -20.141 5.02 1 98.69 87 ALA B C 1
ATOM 1797 O O . ALA B 1 87 ? 1.68 -20.328 5.684 1 98.69 87 ALA B O 1
ATOM 1798 N N . SER B 1 88 ? 3.811 -20.75 5.227 1 98.5 88 SER B N 1
ATOM 1799 C CA . SER B 1 88 ? 3.932 -21.75 6.277 1 98.5 88 SER B CA 1
ATOM 1800 C C . SER B 1 88 ? 3.758 -21.125 7.66 1 98.5 88 SER B C 1
ATOM 1802 O O . SER B 1 88 ? 3.064 -21.688 8.516 1 98.5 88 SER B O 1
ATOM 1804 N N . GLN B 1 89 ? 4.363 -20.016 7.855 1 98.25 89 GLN B N 1
ATOM 1805 C CA . GLN B 1 89 ? 4.273 -19.312 9.133 1 98.25 89 GLN B CA 1
ATOM 1806 C C . GLN B 1 89 ? 2.832 -18.938 9.453 1 98.25 89 GLN B C 1
ATOM 1808 O O . GLN B 1 89 ? 2.424 -18.969 10.617 1 98.25 89 GLN B O 1
ATOM 1813 N N . LEU B 1 90 ? 2.115 -18.594 8.414 1 98.25 90 LEU B N 1
ATOM 1814 C CA . LEU B 1 90 ? 0.749 -18.125 8.602 1 98.25 90 LEU B CA 1
ATOM 1815 C C . LEU B 1 90 ? -0.246 -19.266 8.516 1 98.25 90 LEU B C 1
ATOM 1817 O O . LEU B 1 90 ? -1.448 -19.078 8.703 1 98.25 90 LEU B O 1
ATOM 1821 N N . ASN B 1 91 ? 0.27 -20.469 8.266 1 98.06 91 ASN B N 1
ATOM 1822 C CA . ASN B 1 91 ? -0.569 -21.656 8.062 1 98.06 91 ASN B CA 1
ATOM 1823 C C . ASN B 1 91 ? -1.621 -21.422 6.984 1 98.06 91 ASN B C 1
ATOM 1825 O O . ASN B 1 91 ? -2.814 -21.625 7.219 1 98.06 91 ASN B O 1
ATOM 1829 N N . LYS B 1 92 ? -1.147 -20.906 5.824 1 98.19 92 LYS B N 1
ATOM 1830 C CA . LYS B 1 92 ? -1.997 -20.641 4.664 1 98.19 92 LYS B CA 1
ATOM 1831 C C . LYS B 1 92 ? -1.405 -21.25 3.398 1 98.19 92 LYS B C 1
ATOM 1833 O O . LYS B 1 92 ? -0.187 -21.406 3.287 1 98.19 92 LYS B O 1
ATOM 1838 N N . ASN B 1 93 ? -2.275 -21.609 2.523 1 98 93 ASN B N 1
ATOM 1839 C CA . ASN B 1 93 ? -1.833 -22.047 1.207 1 98 93 ASN B CA 1
ATOM 1840 C C . ASN B 1 93 ? -1.68 -20.875 0.242 1 98 93 ASN B C 1
ATOM 1842 O O . ASN B 1 93 ? -2.365 -19.859 0.377 1 98 93 ASN B O 1
ATOM 1846 N N . ILE B 1 94 ? -0.809 -21.062 -0.65 1 98.5 94 ILE B N 1
ATOM 1847 C CA . ILE B 1 94 ? -0.673 -20.094 -1.726 1 98.5 94 ILE B CA 1
ATOM 1848 C C . ILE B 1 94 ? -1.569 -20.484 -2.896 1 98.5 94 ILE B C 1
ATOM 1850 O O . ILE B 1 94 ? -1.459 -21.594 -3.424 1 98.5 94 ILE B O 1
ATOM 1854 N N . ILE B 1 95 ? -2.473 -19.625 -3.252 1 98.62 95 ILE B N 1
ATOM 1855 C CA . ILE B 1 95 ? -3.311 -19.844 -4.426 1 98.62 95 ILE B CA 1
ATOM 1856 C C . ILE B 1 95 ? -2.602 -19.312 -5.672 1 98.62 95 ILE B C 1
ATOM 1858 O O . ILE B 1 95 ? -2.148 -18.172 -5.695 1 98.62 95 ILE B O 1
ATOM 1862 N N . GLU B 1 96 ? -2.482 -20.125 -6.672 1 98.06 96 GLU B N 1
ATOM 1863 C CA . GLU B 1 96 ? -1.786 -19.719 -7.887 1 98.06 96 GLU B CA 1
ATOM 1864 C C . GLU B 1 96 ? -2.76 -19.547 -9.055 1 98.06 96 GLU B C 1
ATOM 1866 O O . GLU B 1 96 ? -3.674 -20.359 -9.227 1 98.06 96 GLU B O 1
ATOM 1871 N N . LEU B 1 97 ? -2.623 -18.484 -9.805 1 98.31 97 LEU B N 1
ATOM 1872 C CA . LEU B 1 97 ? -3.426 -18.219 -10.992 1 98.31 97 LEU B CA 1
ATOM 1873 C C . LEU B 1 97 ? -2.549 -17.75 -12.148 1 98.31 97 LEU B C 1
ATOM 1875 O O . LEU B 1 97 ? -1.479 -17.188 -11.93 1 98.31 97 LEU B O 1
ATOM 1879 N N . GLU B 1 98 ? -2.957 -18.031 -13.359 1 98.25 98 GLU B N 1
ATOM 1880 C CA . GLU B 1 98 ? -2.398 -17.422 -14.555 1 98.25 98 GLU B CA 1
ATOM 1881 C C . GLU B 1 98 ? -3.229 -16.219 -15 1 98.25 98 GLU B C 1
ATOM 1883 O O . GLU B 1 98 ? -4.449 -16.312 -15.141 1 98.25 98 GLU B O 1
ATOM 1888 N N . VAL B 1 99 ? -2.564 -15.125 -15.203 1 98.56 99 VAL B N 1
ATOM 1889 C CA . VAL B 1 99 ? -3.303 -13.93 -15.578 1 98.56 99 VAL B CA 1
ATOM 1890 C C . VAL B 1 99 ? -2.607 -13.234 -16.75 1 98.56 99 VAL B C 1
ATOM 1892 O O . VAL B 1 99 ? -1.464 -13.562 -17.078 1 98.56 99 VAL B O 1
ATOM 1895 N N . LYS B 1 100 ? -3.301 -12.305 -17.406 1 98.06 100 LYS B N 1
ATOM 1896 C CA . LYS B 1 100 ? -2.717 -11.469 -18.453 1 98.06 100 LYS B CA 1
ATOM 1897 C C . LYS B 1 100 ? -1.692 -10.5 -17.859 1 98.06 100 LYS B C 1
ATOM 1899 O O . LYS B 1 100 ? -1.798 -10.102 -16.703 1 98.06 100 LYS B O 1
ATOM 1904 N N . PRO B 1 101 ? -0.676 -10.125 -18.688 1 98.31 101 PRO B N 1
ATOM 1905 C CA . PRO B 1 101 ? 0.265 -9.109 -18.203 1 98.31 101 PRO B CA 1
ATOM 1906 C C . PRO B 1 101 ? -0.372 -7.727 -18.062 1 98.31 101 PRO B C 1
ATOM 1908 O O . PRO B 1 101 ? -1.286 -7.387 -18.812 1 98.31 101 PRO B O 1
ATOM 1911 N N . SER B 1 102 ? 0.14 -6.934 -17.047 1 98.06 102 SER B N 1
ATOM 1912 C CA . SER B 1 102 ? -0.381 -5.59 -16.812 1 98.06 102 SER B CA 1
ATOM 1913 C C . SER B 1 102 ? -0.258 -4.727 -18.062 1 98.06 102 SER B C 1
ATOM 1915 O O . SER B 1 102 ? -1.075 -3.832 -18.297 1 98.06 102 SER B O 1
ATOM 1917 N N . THR B 1 103 ? 0.73 -5.016 -18.891 1 97.06 103 THR B N 1
ATOM 1918 C CA . THR B 1 103 ? 1.029 -4.207 -20.062 1 97.06 103 THR B CA 1
ATOM 1919 C C . THR B 1 103 ? -0.019 -4.426 -21.156 1 97.06 103 THR B C 1
ATOM 1921 O O . THR B 1 103 ? -0.064 -3.684 -22.141 1 97.06 103 THR B O 1
ATOM 1924 N N . TYR B 1 104 ? -0.818 -5.43 -21.031 1 97.31 104 TYR B N 1
ATOM 1925 C CA . TYR B 1 104 ? -1.942 -5.652 -21.938 1 97.31 104 TYR B CA 1
ATOM 1926 C C . TYR B 1 104 ? -2.955 -4.52 -21.828 1 97.31 104 TYR B C 1
ATOM 1928 O O . TYR B 1 104 ? -3.762 -4.316 -22.75 1 97.31 104 TYR B O 1
ATOM 1936 N N . TYR B 1 105 ? -2.949 -3.732 -20.797 1 97.62 105 TYR B N 1
ATOM 1937 C CA . TYR B 1 105 ? -3.926 -2.686 -20.531 1 97.62 105 TYR B CA 1
ATOM 1938 C C . TYR B 1 105 ? -3.291 -1.304 -20.641 1 97.62 105 TYR B C 1
ATOM 1940 O O . TYR B 1 105 ? -2.111 -1.129 -20.328 1 97.62 105 TYR B O 1
ATOM 1948 N N . LYS B 1 106 ? -4.047 -0.383 -20.922 1 95.56 106 LYS B N 1
ATOM 1949 C CA . LYS B 1 106 ? -3.576 0.986 -21.109 1 95.56 106 LYS B CA 1
ATOM 1950 C C . LYS B 1 106 ? -3.188 1.618 -19.781 1 95.56 106 LYS B C 1
ATOM 1952 O O . LYS B 1 106 ? -2.234 2.396 -19.703 1 95.56 106 LYS B O 1
ATOM 1957 N N . GLU B 1 107 ? -3.939 1.27 -18.766 1 95.56 107 GLU B N 1
ATOM 1958 C CA . GLU B 1 107 ? -3.736 1.827 -17.438 1 95.56 107 GLU B CA 1
ATOM 1959 C C . GLU B 1 107 ? -3.758 0.734 -16.375 1 95.56 107 GLU B C 1
ATOM 1961 O O . GLU B 1 107 ? -4.484 -0.252 -16.5 1 95.56 107 GLU B O 1
ATOM 1966 N N . LYS B 1 108 ? -3.051 0.923 -15.359 1 94.44 108 LYS B N 1
ATOM 1967 C CA . LYS B 1 108 ? -2.984 -0.054 -14.273 1 94.44 108 LYS B CA 1
ATOM 1968 C C . LYS B 1 108 ? -4.355 -0.267 -13.641 1 94.44 108 LYS B C 1
ATOM 1970 O O . LYS B 1 108 ? -4.688 -1.378 -13.219 1 94.44 108 LYS B O 1
ATOM 1975 N N . GLU B 1 109 ? -5.098 0.82 -13.57 1 95.19 109 GLU B N 1
ATOM 1976 C CA . GLU B 1 109 ? -6.43 0.725 -12.977 1 95.19 109 GLU B CA 1
ATOM 1977 C C . GLU B 1 109 ? -7.285 -0.302 -13.703 1 95.19 109 GLU B C 1
ATOM 1979 O O . GLU B 1 109 ? -8.055 -1.036 -13.078 1 95.19 109 GLU B O 1
ATOM 1984 N N . LEU B 1 110 ? -7.172 -0.338 -14.984 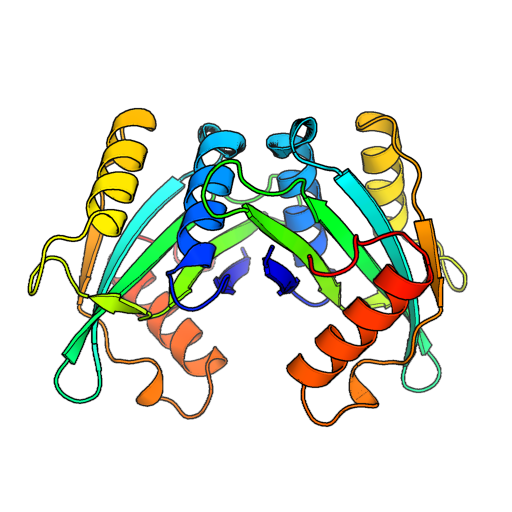1 97.69 110 LEU B N 1
ATOM 1985 C CA . LEU B 1 110 ? -7.902 -1.321 -15.781 1 97.69 110 LEU B CA 1
ATOM 1986 C C . LEU B 1 110 ? -7.391 -2.73 -15.5 1 97.69 110 LEU B C 1
ATOM 1988 O O . LEU B 1 110 ? -8.18 -3.678 -15.43 1 97.69 110 LEU B O 1
ATOM 1992 N N . TYR B 1 111 ? -6.137 -2.854 -15.352 1 98.44 111 TYR B N 1
ATOM 1993 C CA . TYR B 1 111 ? -5.547 -4.141 -15.008 1 98.44 111 TYR B CA 1
ATOM 1994 C C . TYR B 1 111 ? -6.07 -4.637 -13.664 1 98.44 111 TYR B C 1
ATOM 1996 O O . TYR B 1 111 ? -6.426 -5.812 -13.523 1 98.44 111 TYR B O 1
ATOM 2004 N N . TYR B 1 112 ? -6.145 -3.727 -12.719 1 98.06 112 TYR B N 1
ATOM 2005 C CA . TYR B 1 112 ? -6.609 -4.129 -11.391 1 98.06 112 TYR B CA 1
ATOM 2006 C C . TYR B 1 112 ? -8.094 -4.484 -11.422 1 98.06 112 TYR B C 1
ATOM 2008 O O . TYR B 1 112 ? -8.531 -5.367 -10.68 1 98.06 112 TYR B O 1
ATOM 2016 N N . GLN B 1 113 ? -8.82 -3.824 -12.242 1 97.19 113 GLN B N 1
ATOM 2017 C CA . GLN B 1 113 ? -10.211 -4.203 -12.445 1 97.19 113 GLN B CA 1
ATOM 2018 C C . GLN B 1 113 ? -10.32 -5.613 -13.016 1 97.19 113 GLN B C 1
ATOM 2020 O O . GLN B 1 113 ? -11.133 -6.418 -12.555 1 97.19 113 GLN B O 1
ATOM 2025 N N . TYR B 1 114 ? -9.516 -5.863 -14.055 1 98.38 114 TYR B N 1
ATOM 2026 C CA . TYR B 1 114 ? -9.438 -7.195 -14.633 1 98.38 114 TYR B CA 1
ATOM 2027 C C . TYR B 1 114 ? -9.102 -8.234 -13.578 1 98.38 114 TYR B C 1
ATOM 2029 O O . TYR B 1 114 ? -9.766 -9.273 -13.477 1 98.38 114 TYR B O 1
ATOM 2037 N N . LEU B 1 115 ? -8.102 -7.934 -12.719 1 98.56 115 LEU B N 1
ATOM 2038 C CA . LEU B 1 115 ? -7.699 -8.867 -11.672 1 98.56 115 LEU B CA 1
ATOM 2039 C C . LEU B 1 115 ? -8.844 -9.125 -10.703 1 98.56 115 LEU B C 1
ATOM 2041 O O . LEU B 1 115 ? -9.07 -10.258 -10.289 1 98.56 115 LEU B O 1
ATOM 2045 N N . THR B 1 116 ? -9.5 -8.086 -10.375 1 98 116 THR B N 1
ATOM 2046 C CA . THR B 1 116 ? -10.633 -8.219 -9.469 1 98 116 THR B CA 1
ATOM 2047 C C . THR B 1 116 ? -11.68 -9.172 -10.047 1 98 116 THR B C 1
ATOM 2049 O O . THR B 1 116 ? -12.211 -10.023 -9.336 1 98 116 THR B O 1
ATOM 2052 N N . GLY B 1 117 ? -11.93 -9.008 -11.289 1 97.19 117 GLY B N 1
ATOM 2053 C CA . GLY B 1 117 ? -12.852 -9.922 -11.961 1 97.19 117 GLY B CA 1
ATOM 2054 C C . GLY B 1 117 ? -12.398 -11.367 -11.898 1 97.19 117 GLY B C 1
ATOM 2055 O O . GLY B 1 117 ? -13.203 -12.258 -11.617 1 97.19 117 GLY B O 1
ATOM 2056 N N . VAL B 1 118 ? -11.172 -11.586 -12.219 1 98 118 VAL B N 1
ATOM 2057 C CA . VAL B 1 118 ? -10.617 -12.93 -12.203 1 98 118 VAL B CA 1
ATOM 2058 C C . VAL B 1 118 ? -10.758 -13.531 -10.812 1 98 118 VAL B C 1
ATOM 2060 O O . VAL B 1 118 ? -11.148 -14.695 -10.664 1 98 118 VAL B O 1
ATOM 2063 N N . LEU B 1 119 ? -10.477 -12.727 -9.758 1 98.19 119 LEU B N 1
ATOM 2064 C CA . LEU B 1 119 ? -10.5 -13.227 -8.391 1 98.19 119 LEU B CA 1
ATOM 2065 C C . LEU B 1 119 ? -11.93 -13.523 -7.949 1 98.19 119 LEU B C 1
ATOM 2067 O O . LEU B 1 119 ? -12.172 -14.484 -7.207 1 98.19 119 LEU B O 1
ATOM 2071 N N . ARG B 1 120 ? -12.883 -12.766 -8.414 1 97.12 120 ARG B N 1
ATOM 2072 C CA . ARG B 1 120 ? -14.281 -13.008 -8.094 1 97.12 120 ARG B CA 1
ATOM 2073 C C . ARG B 1 120 ? -14.797 -14.258 -8.797 1 97.12 120 ARG B C 1
ATOM 2075 O O . ARG B 1 120 ? -15.516 -15.062 -8.203 1 97.12 120 ARG B O 1
ATOM 2082 N N . LEU B 1 121 ? -14.414 -14.398 -10.023 1 95.56 121 LEU B N 1
ATOM 2083 C CA . LEU B 1 121 ? -14.805 -15.57 -10.797 1 95.56 121 LEU B CA 1
ATOM 2084 C C . LEU B 1 121 ? -14.312 -16.859 -10.141 1 95.56 121 LEU B C 1
ATOM 2086 O O . LEU B 1 121 ? -14.984 -17.891 -10.195 1 95.56 121 LEU B O 1
ATOM 2090 N N . ASN B 1 122 ? -13.18 -16.781 -9.5 1 96.25 122 ASN B N 1
ATOM 2091 C CA . ASN B 1 122 ? -12.586 -17.938 -8.852 1 96.25 122 ASN B CA 1
ATOM 2092 C C . ASN B 1 122 ? -12.977 -18.031 -7.379 1 96.25 122 ASN B C 1
ATOM 2094 O O . ASN B 1 122 ? -12.406 -18.812 -6.625 1 96.25 122 ASN B O 1
ATOM 2098 N N . HIS B 1 123 ? -13.812 -17.188 -6.883 1 95.38 123 HIS B N 1
ATOM 2099 C CA . HIS B 1 123 ? -14.383 -17.188 -5.539 1 95.38 123 HIS B CA 1
ATOM 2100 C C . HIS B 1 123 ? -13.32 -16.875 -4.492 1 95.38 123 HIS B C 1
ATOM 2102 O O . HIS B 1 123 ? -13.422 -17.312 -3.348 1 95.38 123 HIS B O 1
ATOM 2108 N N . ILE B 1 124 ? -12.312 -16.188 -4.984 1 97 124 ILE B N 1
ATOM 2109 C CA . ILE B 1 124 ? -11.273 -15.734 -4.066 1 97 124 ILE B CA 1
ATOM 2110 C C . ILE B 1 124 ? -11.711 -14.438 -3.389 1 97 124 ILE B C 1
ATOM 2112 O O . ILE B 1 124 ? -11.492 -14.258 -2.188 1 97 124 ILE B O 1
ATOM 2116 N N . LEU B 1 125 ? -12.242 -13.523 -4.164 1 95.62 125 LEU B N 1
ATOM 2117 C CA . LEU B 1 125 ? -12.875 -12.32 -3.648 1 95.62 125 LEU B CA 1
ATOM 2118 C C . LEU B 1 125 ? -14.391 -12.445 -3.676 1 95.62 125 LEU B C 1
ATOM 2120 O O . LEU B 1 125 ? -14.953 -12.992 -4.625 1 95.62 125 LEU B O 1
ATOM 2124 N N . GLN B 1 126 ? -14.977 -11.977 -2.637 1 89.44 126 GLN B N 1
ATOM 2125 C CA . GLN B 1 126 ? -16.438 -11.953 -2.609 1 89.44 126 GLN B CA 1
ATOM 2126 C C . GLN B 1 126 ? -16.984 -10.938 -3.6 1 89.44 126 GLN B C 1
ATOM 2128 O O . GLN B 1 126 ? -16.375 -9.891 -3.832 1 89.44 126 GLN B O 1
ATOM 2133 N N . PRO B 1 127 ? -18.156 -11.414 -4.18 1 82.19 127 PRO B N 1
ATOM 2134 C CA . PRO B 1 127 ? -18.781 -10.414 -5.047 1 82.19 127 PRO B CA 1
ATOM 2135 C C . PRO B 1 127 ? -19.219 -9.164 -4.289 1 82.19 127 PRO B C 1
ATOM 2137 O O . PRO B 1 127 ? -19.438 -9.219 -3.076 1 82.19 127 PRO B O 1
ATOM 2140 N N . LEU B 1 128 ? -19.141 -8.07 -5.012 1 68.06 128 LEU B N 1
ATOM 2141 C CA . LEU B 1 128 ? -19.594 -6.828 -4.391 1 68.06 128 LEU B CA 1
ATOM 2142 C C . LEU B 1 128 ? -21.047 -6.949 -3.924 1 68.06 128 LEU B C 1
ATOM 2144 O O . LEU B 1 128 ? -21.875 -7.559 -4.605 1 68.06 128 LEU B O 1
ATOM 2148 N N . LYS B 1 129 ? -21.281 -6.805 -2.668 1 57.91 129 LYS B N 1
ATOM 2149 C CA . LYS B 1 129 ? -22.656 -6.793 -2.188 1 57.91 129 LYS B CA 1
ATOM 2150 C C . LYS B 1 129 ? -23.375 -5.516 -2.613 1 57.91 129 LYS B C 1
ATOM 2152 O O . LYS B 1 129 ? -22.75 -4.473 -2.795 1 57.91 129 LYS B O 1
#

Sequence (258 aa):
MIQRFIELGEGYSDLYELLELARYNKERVDQLLLLHTNKNDRNVCSFVVIMKPTSVGDFQALYMTLEGIPSPKEKRTKRFELFEQLASQLNKNIIELEVKPSTYYKEKELYYQYLTGVLRLNHILQPLKMIQRFIELGEGYSDLYELLELARYNKERVDQLLLLHTNKNDRNVCSFVVIMKPTSVGDFQALYMTLEGIPSPKEKRTKRFELFEQLASQLNKNIIELEVKPSTYYKEKELYYQYLTGVLRLNHILQPLK

InterPro domains:
  IPR055571 Domain of unknown function DUF7147 [PF23648] (1-125)

Radius of gyration: 18.14 Å; Cα contacts (8 Å, |Δi|>4): 490; chains: 2; bounding box: 46×49×45 Å

Nearest PDB structures (foldseek):
  6cfw-assembly1_K  TM=4.433E-01  e=4.484E-02  Pyrococcus furiosus DSM 3638
  3t90-assembly1_A-2  TM=2.660E-01  e=4.341E-01  Arabidopsis thaliana
  1i1d-assembly2_B  TM=2.089E-01  e=1.868E-01  Saccharomyces cerevisiae
  3k60-assembly2_B  TM=2.054E-01  e=1.395E+00  Plasmodium falciparum 3D7
  8eoa-assembly1_A  TM=2.472E-01  e=1.809E+00  Homo sapiens

Organism: NCBI:txid33932

Foldseek 3Di:
DAEDEDEQEAQDVSLVVVLVVCVVQLVFFDAWEWEWEQDPNFIFIKTWTWGQADPPPRYIYIYMHARRGGDVVVPDDPSNVSVVVSCVVSVHDYHYYYDYHCVVDPDNVVVVVVVVVVCCVVVNDPDDD/DAEDEDEQEAQDVSLVVVLVVCVVQLVFFDAWEWEWEQDPNFIFIKTWTWGQADPPPRYIYIYMHARNGGDVVVPDDPSNVSVVVSCVVSVHDYHYYYDYHCVVDPDNVVVVVVVVVVCCVVVNDPDDD

Secondary structure (DSSP, 8-state):
-EEEEEEEESSSHHHHHHHHHHHHTTTTEEEEEEEEEEETTEEEEEEEEEEPPPTTT-EEEEEEEEEEEE-TTT---HHHHHHHHHHHHHT-PEEEEE---GGGSSSHHHHHHHHHHHHHHTTSSPPP-/-EEEEEEEESSSHHHHHHHHHHHHTTTTEEEEEEEEEEETTEEEEEEEEEEPPPTTT-EEEEEEEEEEEE-TTT---HHHHHHHHHHHHHT-PEEEEE---GGGSSSHHHHHHHHHHHHHHTTSSPPP-